Protein AF-A0A0D3CEK0-F1 (afdb_monomer_lite)

Foldseek 3Di:
DQWDKDAQDDLAGADPDRIDIGGDPNHDDDDDPDDDPPPVVVADADDPVCVVVPPDDNRYDHDHDFDFDDDWDWDWDQFPNRTFIKIWTFGCQPDTDIDIDQALPDDDDDPDPDPVNVVSVVPDDPVVPPDDPDDDPDDHDHDPDDDCPDPRPPLEDDPVRVVVDPDDDDGDYDDDDPDDDDPDDD

Sequence (186 aa):
MNFKLSPNLGNYRGTPHPFKIFFTWSTHVKKNCEKIPNDSLRFNCISFDDLLSQKHDEKVFVDVIGEIVGPCDLKEITVRNAPCKILNLQLKDCGKLTIQSGKASTKLFINSDIAEINEFKEKMSKDVMSTTSSGSLLTLSNCTQVSSDHIPFDNRKTISQLLASYEETRCCRYATICALKIEAPW

Secondary structure (DSSP, 8-state):
--SEEEE--SSSBSSS-SEEEE--TT-------S--TTGGGS--BPPHHHHHHT-S-TTB--B---EE-S--EEEEEEETTEEEEEEEEEEESSSEEEEEE--TT----SS-S-HHHHHHHHHS-GGGTTS--------PPP-----S-SS-TT-B--HHHHHT--S----B-----------S--

Organism: NCBI:txid109376

Radius of gyration: 21.26 Å; chains: 1; bounding box: 47×40×73 Å

pLDDT: mean 71.5, std 16.57, range [29.36, 93.69]

Structure (mmCIF, N/CA/C/O backbone):
data_AF-A0A0D3CEK0-F1
#
_entry.id   AF-A0A0D3CEK0-F1
#
loop_
_atom_site.group_PDB
_atom_site.id
_atom_site.type_symbol
_atom_site.label_atom_id
_atom_site.label_alt_id
_atom_site.label_comp_id
_atom_site.label_asym_id
_atom_site.label_entity_id
_atom_site.label_seq_id
_atom_site.pdbx_PDB_ins_code
_atom_site.Cartn_x
_atom_site.Cartn_y
_atom_site.Cartn_z
_atom_site.occupancy
_atom_site.B_iso_or_equiv
_atom_site.auth_seq_id
_atom_site.auth_comp_id
_atom_site.auth_asym_id
_atom_site.auth_atom_id
_atom_site.pdbx_PDB_model_num
ATOM 1 N N . MET A 1 1 ? 16.761 -8.294 -26.348 1.00 61.41 1 MET A N 1
ATOM 2 C CA . MET A 1 1 ? 15.762 -8.445 -25.266 1.00 61.41 1 MET A CA 1
ATOM 3 C C . MET A 1 1 ? 15.591 -7.076 -24.622 1.00 61.41 1 MET A C 1
ATOM 5 O O . MET A 1 1 ? 16.581 -6.542 -24.149 1.00 61.41 1 MET A O 1
ATOM 9 N N . ASN A 1 2 ? 14.397 -6.477 -24.675 1.00 85.00 2 ASN A N 1
ATOM 10 C CA . ASN A 1 2 ? 14.201 -5.052 -24.348 1.00 85.00 2 ASN A CA 1
ATOM 11 C C . ASN A 1 2 ? 14.090 -4.751 -22.847 1.00 85.00 2 ASN A C 1
ATOM 13 O O . ASN A 1 2 ? 14.025 -3.593 -22.467 1.00 85.00 2 ASN A O 1
ATOM 17 N N . PHE A 1 3 ? 14.048 -5.760 -21.983 1.00 93.31 3 PHE A N 1
ATOM 18 C CA . PHE A 1 3 ? 14.090 -5.634 -20.527 1.00 93.31 3 PHE A CA 1
ATOM 19 C C . PHE A 1 3 ? 14.547 -6.969 -19.935 1.00 93.31 3 PHE A C 1
ATOM 21 O O . PHE A 1 3 ? 14.588 -7.981 -20.639 1.00 93.31 3 PHE A O 1
ATOM 28 N N . LYS A 1 4 ? 14.888 -6.987 -18.647 1.00 93.00 4 LYS A N 1
ATOM 29 C CA . LYS A 1 4 ? 15.209 -8.220 -17.918 1.00 93.00 4 LYS A CA 1
ATOM 30 C C . LYS A 1 4 ? 14.110 -8.541 -16.916 1.00 93.00 4 LYS A C 1
ATOM 32 O O . LYS A 1 4 ? 13.534 -7.636 -16.321 1.00 93.00 4 LYS A O 1
ATOM 37 N N . LEU A 1 5 ? 13.858 -9.829 -16.716 1.00 93.38 5 LEU A N 1
ATOM 38 C CA . LEU A 1 5 ? 13.053 -10.325 -15.608 1.00 93.38 5 LEU A CA 1
ATOM 39 C C . LEU A 1 5 ? 13.981 -10.840 -14.519 1.00 93.38 5 LEU A C 1
ATOM 41 O O . LEU A 1 5 ? 14.992 -11.480 -14.806 1.00 93.38 5 LEU A O 1
ATOM 45 N N . SER A 1 6 ? 13.624 -10.581 -13.270 1.00 91.56 6 SER A N 1
ATOM 46 C CA . SER A 1 6 ? 14.242 -11.242 -12.129 1.00 91.56 6 SER A CA 1
ATOM 47 C C . SER A 1 6 ? 13.175 -11.724 -11.162 1.00 91.56 6 SER A C 1
ATOM 49 O O . SER A 1 6 ? 12.082 -11.152 -11.131 1.00 91.56 6 SER A O 1
ATOM 51 N N . PRO A 1 7 ? 13.510 -12.676 -10.284 1.00 93.25 7 PRO A N 1
ATOM 52 C CA . PRO A 1 7 ? 12.701 -12.954 -9.111 1.00 93.25 7 PRO A CA 1
ATOM 53 C C . PRO A 1 7 ? 12.428 -11.672 -8.308 1.00 93.25 7 PRO A C 1
ATOM 55 O O . PRO A 1 7 ? 13.322 -10.837 -8.105 1.00 93.25 7 PRO A O 1
ATOM 58 N N . ASN A 1 8 ? 11.186 -11.499 -7.869 1.00 89.75 8 ASN A N 1
ATOM 59 C CA . ASN A 1 8 ? 10.755 -10.427 -6.979 1.00 89.75 8 ASN A CA 1
ATOM 60 C C . ASN A 1 8 ? 11.014 -10.844 -5.527 1.00 89.75 8 ASN A C 1
ATOM 62 O O . ASN A 1 8 ? 10.098 -11.118 -4.753 1.00 89.75 8 ASN A O 1
ATOM 66 N N . LEU A 1 9 ? 12.298 -10.956 -5.193 1.00 81.94 9 LEU A N 1
ATOM 67 C CA . LEU A 1 9 ? 12.780 -11.327 -3.869 1.00 81.94 9 LEU A CA 1
ATOM 68 C C . LEU A 1 9 ? 13.218 -10.047 -3.154 1.00 81.94 9 LEU A C 1
ATOM 70 O O . LEU A 1 9 ? 14.061 -9.301 -3.656 1.00 81.94 9 LEU A O 1
ATOM 74 N N . GLY A 1 10 ? 12.598 -9.758 -2.015 1.00 80.06 10 GLY A N 1
ATOM 75 C CA . GLY A 1 10 ? 12.873 -8.567 -1.221 1.00 80.06 10 GLY A CA 1
ATOM 76 C C . GLY A 1 10 ? 11.973 -8.492 0.007 1.00 80.06 10 GLY A C 1
ATOM 77 O O . GLY A 1 10 ? 10.888 -9.068 0.024 1.00 80.06 10 GLY A O 1
ATOM 78 N N . ASN A 1 11 ? 12.429 -7.769 1.032 1.00 77.38 11 ASN A N 1
ATOM 79 C CA . ASN A 1 11 ? 11.637 -7.523 2.244 1.00 77.38 11 ASN A CA 1
ATOM 80 C C . ASN A 1 11 ? 10.531 -6.482 2.039 1.00 77.38 11 ASN A C 1
ATOM 82 O O . ASN A 1 11 ? 9.648 -6.372 2.876 1.00 77.38 11 ASN A O 1
ATOM 86 N N . TYR A 1 12 ? 10.559 -5.765 0.913 1.00 77.81 12 TYR A N 1
ATOM 87 C CA . TYR A 1 12 ? 9.508 -4.845 0.501 1.00 77.81 12 TYR A CA 1
ATOM 88 C C . TYR A 1 12 ? 9.273 -4.995 -0.998 1.00 77.81 12 TYR A C 1
ATOM 90 O O . TYR A 1 12 ? 10.213 -4.893 -1.794 1.00 77.81 12 TYR A O 1
ATOM 98 N N . ARG A 1 13 ? 8.029 -5.263 -1.380 1.00 85.50 13 ARG A N 1
ATOM 99 C CA . ARG A 1 13 ? 7.620 -5.545 -2.755 1.00 85.50 13 ARG A CA 1
ATOM 100 C C . ARG A 1 13 ? 6.378 -4.735 -3.085 1.00 85.50 13 ARG A C 1
ATOM 102 O O . ARG A 1 13 ? 5.432 -4.705 -2.311 1.00 85.50 13 ARG A O 1
ATOM 109 N N . GLY A 1 14 ? 6.376 -4.099 -4.254 1.00 80.19 14 GLY A N 1
ATOM 110 C CA . GLY A 1 14 ? 5.221 -3.321 -4.710 1.00 80.19 14 GLY A CA 1
ATOM 111 C C . GLY A 1 14 ? 4.035 -4.179 -5.146 1.00 80.19 14 GLY A C 1
ATOM 112 O O . GLY A 1 14 ? 2.918 -3.691 -5.170 1.00 80.19 14 GLY A O 1
ATOM 113 N N . THR A 1 15 ? 4.268 -5.447 -5.497 1.00 83.50 15 THR A N 1
ATOM 114 C CA . THR A 1 15 ? 3.224 -6.387 -5.923 1.00 83.50 15 THR A CA 1
ATOM 115 C C . THR A 1 15 ? 3.562 -7.799 -5.429 1.00 83.50 15 THR A C 1
ATOM 117 O O . THR A 1 15 ? 4.745 -8.099 -5.209 1.00 83.50 15 THR A O 1
ATOM 120 N N . PRO A 1 16 ? 2.568 -8.697 -5.297 1.00 87.44 16 PRO A N 1
ATOM 121 C CA . PRO A 1 16 ? 2.806 -10.105 -4.975 1.00 87.44 16 PRO A CA 1
ATOM 122 C C . PRO A 1 16 ? 3.348 -10.908 -6.171 1.00 87.44 16 PRO A C 1
ATOM 124 O O . PRO A 1 16 ? 3.646 -12.092 -6.031 1.00 87.44 16 PRO A O 1
ATOM 127 N N . HIS A 1 17 ? 3.484 -10.289 -7.351 1.00 90.44 17 HIS A N 1
ATOM 128 C CA . HIS A 1 17 ? 3.932 -10.973 -8.559 1.00 90.44 17 HIS A CA 1
ATOM 129 C C . HIS A 1 17 ? 5.346 -11.557 -8.357 1.00 90.44 17 HIS A C 1
ATOM 131 O O . HIS A 1 17 ? 6.231 -10.847 -7.864 1.00 90.44 17 HIS A O 1
ATOM 137 N N . PRO A 1 18 ? 5.604 -12.821 -8.750 1.00 91.75 18 PRO A N 1
ATOM 138 C CA . PRO A 1 18 ? 6.861 -13.516 -8.449 1.00 91.75 18 PRO A CA 1
ATOM 139 C C . PRO A 1 18 ? 8.078 -12.943 -9.183 1.00 91.75 18 PRO A C 1
ATOM 141 O O . PRO A 1 18 ? 9.213 -13.229 -8.806 1.00 91.75 18 PRO A O 1
ATOM 144 N N . PHE A 1 19 ? 7.861 -12.113 -10.205 1.00 92.88 19 PHE A N 1
ATOM 145 C CA . PHE A 1 19 ? 8.916 -11.475 -10.992 1.00 92.88 19 PHE A CA 1
ATOM 146 C C . PHE A 1 19 ? 8.781 -9.956 -11.022 1.00 92.88 19 PHE A C 1
ATOM 148 O O . PHE A 1 19 ? 7.672 -9.425 -10.980 1.00 92.88 19 PHE A O 1
ATOM 155 N N . LYS A 1 20 ? 9.915 -9.270 -11.164 1.00 90.44 20 LYS A N 1
ATOM 156 C CA . LYS A 1 20 ? 10.006 -7.828 -11.414 1.00 90.44 20 LYS A CA 1
ATOM 157 C C . LYS A 1 20 ? 10.758 -7.555 -12.714 1.00 90.44 20 LYS A C 1
ATOM 159 O O . LYS A 1 20 ? 11.598 -8.351 -13.139 1.00 90.44 20 LYS A O 1
ATOM 164 N N . ILE A 1 21 ? 10.444 -6.419 -13.330 1.00 91.88 21 ILE A N 1
ATOM 165 C CA . ILE A 1 21 ? 11.069 -5.957 -14.569 1.00 91.88 21 ILE A CA 1
ATOM 166 C C . ILE A 1 21 ? 12.223 -5.015 -14.225 1.00 91.88 21 ILE A C 1
ATOM 168 O O . ILE A 1 21 ? 12.072 -4.100 -13.418 1.00 91.88 21 ILE A O 1
ATOM 172 N N . PHE A 1 22 ? 13.359 -5.216 -14.883 1.00 89.12 22 PHE A N 1
ATOM 173 C CA . PHE A 1 22 ? 14.491 -4.302 -14.869 1.00 89.12 22 PHE A CA 1
ATOM 174 C C . PHE A 1 22 ? 14.695 -3.688 -16.243 1.00 89.12 22 PHE A C 1
ATOM 176 O O . PHE A 1 22 ? 14.811 -4.395 -17.251 1.00 89.12 22 PHE A O 1
ATOM 183 N N . PHE A 1 23 ? 14.794 -2.363 -16.265 1.00 91.50 23 PHE A N 1
ATOM 184 C CA . PHE A 1 23 ? 15.195 -1.650 -17.463 1.00 91.50 23 PHE A CA 1
ATOM 185 C C . PHE A 1 23 ? 16.697 -1.818 -17.675 1.00 91.50 23 PHE A C 1
ATOM 187 O O . PHE A 1 23 ? 17.499 -1.840 -16.742 1.00 91.50 23 PHE A O 1
ATOM 194 N N . THR A 1 24 ? 17.060 -1.988 -18.933 1.00 90.50 24 THR A N 1
ATOM 195 C CA . THR A 1 24 ? 18.433 -2.060 -19.418 1.00 90.50 24 THR A CA 1
ATOM 196 C C . THR A 1 24 ? 18.707 -0.821 -20.256 1.00 90.50 24 THR A C 1
ATOM 198 O O . THR A 1 24 ? 17.781 -0.119 -20.652 1.00 90.50 24 THR A O 1
ATOM 201 N N . TRP A 1 25 ? 19.967 -0.596 -20.613 1.00 89.44 25 TRP A N 1
ATOM 202 C CA . TRP A 1 25 ? 20.337 0.457 -21.562 1.00 89.44 25 TRP A CA 1
ATOM 203 C C . TRP A 1 25 ? 19.627 0.325 -22.925 1.00 89.44 25 TRP A C 1
ATOM 205 O O . TRP A 1 25 ? 19.474 1.310 -23.631 1.00 89.44 25 TRP A O 1
ATOM 215 N N . SER A 1 26 ? 19.162 -0.880 -23.280 1.00 92.75 26 SER A N 1
ATOM 216 C CA . SER A 1 26 ? 18.406 -1.153 -24.511 1.00 92.75 26 SER A CA 1
ATOM 217 C C . SER A 1 26 ? 16.882 -1.056 -24.346 1.00 92.75 26 SER A C 1
ATOM 219 O O . SER A 1 26 ? 16.131 -1.341 -25.282 1.00 92.75 26 SER A O 1
ATOM 221 N N . THR A 1 27 ? 16.390 -0.697 -23.155 1.00 93.69 27 THR A N 1
ATOM 222 C CA . THR A 1 27 ? 14.953 -0.578 -22.903 1.00 93.69 27 THR A CA 1
ATOM 223 C C . THR A 1 27 ? 14.403 0.690 -23.529 1.00 93.69 27 THR A C 1
ATOM 225 O O . THR A 1 27 ? 14.809 1.795 -23.186 1.00 93.69 27 THR A O 1
ATOM 228 N N . HIS A 1 28 ? 13.420 0.518 -24.406 1.00 89.25 28 HIS A N 1
ATOM 229 C CA . HIS A 1 28 ? 12.704 1.617 -25.034 1.00 89.25 28 HIS A CA 1
ATOM 230 C C . HIS A 1 28 ? 11.331 1.753 -24.384 1.00 89.25 28 HIS A C 1
ATOM 232 O O . HIS A 1 28 ? 10.549 0.802 -24.366 1.00 89.25 28 HIS A O 1
ATOM 238 N N . VAL A 1 29 ? 11.037 2.938 -23.855 1.00 86.94 29 VAL A N 1
ATOM 239 C CA . VAL A 1 29 ? 9.738 3.272 -23.267 1.00 86.94 29 VAL A CA 1
ATOM 240 C C . VAL A 1 29 ? 9.096 4.333 -24.141 1.00 86.94 29 VAL A C 1
ATOM 242 O O . VAL A 1 29 ? 9.640 5.423 -24.305 1.00 86.94 29 VAL A O 1
ATOM 245 N N . LYS A 1 30 ? 7.934 4.021 -24.708 1.00 85.88 30 LYS A N 1
ATOM 246 C CA . LYS A 1 30 ? 7.124 4.981 -25.456 1.00 85.88 30 LYS A CA 1
ATOM 247 C C . LYS A 1 30 ? 5.894 5.312 -24.627 1.00 85.88 30 LYS A C 1
ATOM 249 O O . LYS A 1 30 ? 5.238 4.409 -24.113 1.00 85.88 30 LYS A O 1
ATOM 254 N N . LYS A 1 31 ? 5.565 6.598 -24.515 1.00 77.75 31 LYS A N 1
ATOM 255 C CA . LYS A 1 31 ? 4.278 7.018 -23.960 1.00 77.75 31 LYS A CA 1
ATOM 256 C C . LYS A 1 31 ? 3.182 6.495 -24.889 1.00 77.75 31 LYS A C 1
ATOM 258 O O . LYS A 1 31 ? 3.101 6.928 -26.036 1.00 77.75 31 LYS A O 1
ATOM 263 N N . ASN A 1 32 ? 2.392 5.538 -24.415 1.00 68.75 32 ASN A N 1
ATOM 264 C CA . ASN A 1 32 ? 1.194 5.108 -25.120 1.00 68.75 32 ASN A CA 1
ATOM 265 C C . ASN A 1 32 ? 0.036 6.029 -24.702 1.00 68.75 32 ASN A C 1
ATOM 267 O O . ASN A 1 32 ? -0.091 6.334 -23.518 1.00 68.75 32 ASN A O 1
ATOM 271 N N . CYS A 1 33 ? -0.744 6.531 -25.662 1.00 57.19 33 CYS A N 1
ATOM 272 C CA . CYS A 1 33 ? -1.803 7.530 -25.431 1.00 57.19 33 CYS A CA 1
ATOM 273 C C . CYS A 1 33 ? -3.211 6.919 -25.340 1.00 57.19 33 CYS A C 1
ATOM 275 O O . CYS A 1 33 ? -4.196 7.649 -25.309 1.00 57.19 33 CYS A O 1
ATOM 277 N N . GLU A 1 34 ? -3.317 5.594 -25.311 1.00 69.94 34 GLU A N 1
ATOM 278 C CA . GLU A 1 34 ? -4.596 4.896 -25.212 1.00 69.94 34 GLU A CA 1
ATOM 279 C C . GLU A 1 34 ? -4.857 4.423 -23.782 1.00 69.94 34 GLU A C 1
ATOM 281 O O . GLU A 1 34 ? -3.924 4.240 -22.994 1.00 69.94 34 GLU A O 1
ATOM 286 N N . LYS A 1 35 ? -6.147 4.261 -23.452 1.00 69.88 35 LYS A N 1
ATOM 287 C CA . LYS A 1 35 ? -6.628 3.787 -22.148 1.00 69.88 35 LYS A CA 1
ATOM 288 C C . LYS A 1 35 ? -5.808 2.580 -21.697 1.00 69.88 35 LYS A C 1
ATOM 290 O O . LYS A 1 35 ? -5.694 1.600 -22.430 1.00 69.88 35 LYS A O 1
ATOM 295 N N . ILE A 1 36 ? -5.256 2.653 -20.488 1.00 73.75 36 ILE A N 1
ATOM 296 C CA . ILE A 1 36 ? -4.539 1.528 -19.893 1.00 73.75 36 ILE A CA 1
ATOM 297 C C . ILE A 1 36 ? -5.567 0.408 -19.675 1.00 73.75 36 ILE A C 1
ATOM 299 O O . ILE A 1 36 ? -6.590 0.644 -19.025 1.00 73.75 36 ILE A O 1
ATOM 303 N N . PRO A 1 37 ? -5.354 -0.796 -20.232 1.00 72.25 37 PRO A N 1
ATOM 304 C CA . PRO A 1 37 ? -6.234 -1.921 -19.957 1.00 72.25 37 PRO A CA 1
ATOM 305 C C . PRO A 1 37 ? -6.293 -2.177 -18.451 1.00 72.25 37 PRO A C 1
ATOM 307 O O . PRO A 1 37 ? -5.258 -2.168 -17.788 1.00 72.25 37 PRO A O 1
ATOM 310 N N . ASN A 1 38 ? -7.493 -2.431 -17.928 1.00 70.62 38 ASN A N 1
ATOM 311 C CA . ASN A 1 38 ? -7.724 -2.683 -16.504 1.00 70.62 38 ASN A CA 1
ATOM 312 C C . ASN A 1 38 ? -7.288 -1.537 -15.573 1.00 70.62 38 ASN A C 1
ATOM 314 O O . ASN A 1 38 ? -6.891 -1.795 -14.441 1.00 70.62 38 ASN A O 1
ATOM 318 N N . ASP A 1 39 ? -7.383 -0.278 -16.012 1.00 72.19 39 ASP A N 1
ATOM 319 C CA . ASP A 1 39 ? -7.133 0.880 -15.137 1.00 72.19 39 ASP A CA 1
ATOM 320 C C . ASP A 1 39 ? -8.038 0.877 -13.888 1.00 72.19 39 ASP A C 1
ATOM 322 O O . ASP A 1 39 ? -7.622 1.314 -12.825 1.00 72.19 39 ASP A O 1
ATOM 326 N N . SER A 1 40 ? -9.230 0.274 -13.969 1.00 69.50 40 SER A N 1
ATOM 327 C CA . SER A 1 40 ? -10.117 0.043 -12.818 1.00 69.50 40 SER A CA 1
ATOM 328 C C . SER A 1 40 ? -9.595 -0.984 -11.800 1.00 69.50 40 SER A C 1
ATOM 330 O O . SER A 1 40 ? -10.162 -1.108 -10.725 1.00 69.50 40 SER A O 1
ATOM 332 N N . LEU A 1 41 ? -8.559 -1.763 -12.136 1.00 69.38 41 LEU A N 1
ATOM 333 C CA . LEU A 1 41 ? -7.865 -2.690 -11.225 1.00 69.38 41 LEU A CA 1
ATOM 334 C C . LEU A 1 41 ? -6.544 -2.097 -10.717 1.00 69.38 41 LEU A C 1
ATOM 336 O O . LEU A 1 41 ? -5.677 -2.819 -10.222 1.00 69.38 41 LEU A O 1
ATOM 340 N N . ARG A 1 42 ? -6.347 -0.789 -10.902 1.00 78.94 42 ARG A N 1
ATOM 341 C CA . ARG A 1 42 ? -5.115 -0.100 -10.524 1.00 78.94 42 ARG A CA 1
ATOM 342 C C . ARG A 1 42 ? -4.858 -0.155 -9.023 1.00 78.94 42 ARG A C 1
ATOM 344 O O . ARG A 1 42 ? -3.692 -0.215 -8.636 1.00 78.94 42 ARG A O 1
ATOM 351 N N . PHE A 1 43 ? -5.911 -0.098 -8.215 1.00 85.44 43 PHE A N 1
ATOM 352 C CA . PHE A 1 43 ? -5.823 -0.195 -6.765 1.00 85.44 43 PHE A CA 1
ATOM 353 C C . PHE A 1 43 ? -6.406 -1.520 -6.290 1.00 85.44 43 PHE A C 1
ATOM 355 O O . PHE A 1 43 ? -7.450 -1.963 -6.766 1.00 85.44 43 PHE A O 1
ATOM 362 N N . ASN A 1 44 ? -5.736 -2.134 -5.323 1.00 84.38 44 ASN A N 1
ATOM 363 C CA . ASN A 1 44 ? -6.213 -3.333 -4.648 1.00 84.38 44 ASN A CA 1
ATOM 364 C C . ASN A 1 44 ? -6.409 -3.021 -3.163 1.00 84.38 44 ASN A C 1
ATOM 366 O O . ASN A 1 44 ? -5.621 -3.450 -2.314 1.00 84.38 44 ASN A O 1
ATOM 370 N N . CYS A 1 45 ? -7.421 -2.197 -2.879 1.00 86.25 45 CYS A N 1
ATOM 371 C CA . CYS A 1 45 ? -7.721 -1.754 -1.524 1.00 86.25 45 CYS A CA 1
ATOM 372 C C . CYS A 1 45 ? -8.134 -2.940 -0.651 1.00 86.25 45 CYS A C 1
ATOM 374 O O . CYS A 1 45 ? -9.065 -3.669 -0.991 1.00 86.25 45 CYS A O 1
ATOM 376 N N . ILE A 1 46 ? -7.464 -3.107 0.487 1.00 85.75 46 ILE A N 1
ATOM 377 C CA . ILE A 1 46 ? -7.858 -4.081 1.509 1.00 85.75 46 ILE A CA 1
ATOM 378 C C . ILE A 1 46 ? -8.668 -3.396 2.610 1.00 85.75 46 ILE A C 1
ATOM 380 O O . ILE A 1 46 ? -8.463 -2.214 2.894 1.00 85.75 46 ILE A O 1
ATOM 384 N N . SER A 1 47 ? -9.564 -4.147 3.250 1.00 83.38 47 SER A N 1
ATOM 385 C CA . SER A 1 47 ? -10.325 -3.643 4.395 1.00 83.38 47 SER A CA 1
ATOM 386 C C . SER A 1 47 ? -9.423 -3.451 5.620 1.00 83.38 47 SER A C 1
ATOM 388 O O . SER A 1 47 ? -8.373 -4.092 5.758 1.00 83.38 47 SER A O 1
ATOM 390 N N . PHE A 1 48 ? -9.845 -2.606 6.564 1.00 82.38 48 PHE A N 1
ATOM 391 C CA . PHE A 1 48 ? -9.127 -2.487 7.836 1.00 82.38 48 PHE A CA 1
ATOM 392 C C . PHE A 1 48 ? -9.145 -3.778 8.655 1.00 82.38 48 PHE A C 1
ATOM 394 O O . PHE A 1 48 ? -8.156 -4.062 9.327 1.00 82.38 48 PHE A O 1
ATOM 401 N N . ASP A 1 49 ? -10.194 -4.592 8.557 1.00 81.00 49 ASP A N 1
ATOM 402 C CA . ASP A 1 49 ? -10.238 -5.894 9.225 1.00 81.00 49 ASP A CA 1
ATOM 403 C C . ASP A 1 49 ? -9.184 -6.850 8.645 1.00 81.00 49 ASP A C 1
ATOM 405 O O . ASP A 1 49 ? -8.464 -7.511 9.397 1.00 81.00 49 ASP A O 1
ATOM 409 N N . ASP A 1 50 ? -9.006 -6.870 7.321 1.00 81.69 50 ASP A N 1
ATOM 410 C CA . ASP A 1 50 ? -7.972 -7.680 6.664 1.00 81.69 50 ASP A CA 1
ATOM 411 C C . ASP A 1 50 ? -6.559 -7.199 7.011 1.00 81.69 50 ASP A C 1
ATOM 413 O O . ASP A 1 50 ? -5.665 -8.015 7.273 1.00 81.69 50 ASP A O 1
ATOM 417 N N . LEU A 1 51 ? -6.363 -5.879 7.074 1.00 79.38 51 LEU A N 1
ATOM 418 C CA . LEU A 1 51 ? -5.109 -5.267 7.505 1.00 79.38 51 LEU A CA 1
ATOM 419 C C . LEU A 1 51 ? -4.787 -5.631 8.966 1.00 79.38 51 LEU A C 1
ATOM 421 O O . LEU A 1 51 ? -3.663 -6.026 9.273 1.00 79.38 51 LEU A O 1
ATOM 425 N N . LEU A 1 52 ? -5.772 -5.561 9.865 1.00 76.31 52 LEU A N 1
ATOM 426 C CA . LEU A 1 52 ? -5.608 -5.902 11.282 1.00 76.31 52 LEU A CA 1
ATOM 427 C C . LEU A 1 52 ? -5.419 -7.406 11.510 1.00 76.31 52 LEU A C 1
ATOM 429 O O . LEU A 1 52 ? -4.670 -7.799 12.406 1.00 76.31 52 LEU A O 1
ATOM 433 N N . SER A 1 53 ? -6.051 -8.246 10.686 1.00 77.00 53 SER A N 1
ATOM 434 C CA . SER A 1 53 ? -5.961 -9.707 10.787 1.00 77.00 53 SER A CA 1
ATOM 435 C C . SER A 1 53 ? -4.597 -10.282 10.390 1.00 77.00 53 SER A C 1
ATOM 437 O O . SER A 1 53 ? -4.333 -11.444 10.697 1.00 77.00 53 SER A O 1
ATOM 439 N N . GLN A 1 54 ? -3.747 -9.505 9.703 1.00 70.00 54 GLN A N 1
ATOM 440 C CA . GLN A 1 54 ? -2.425 -9.929 9.202 1.00 70.00 54 GLN A CA 1
ATOM 441 C C . GLN A 1 54 ? -2.460 -11.192 8.328 1.00 70.00 54 GLN A C 1
ATOM 443 O O . GLN A 1 54 ? -1.479 -11.921 8.212 1.00 70.00 54 GLN A O 1
ATOM 448 N N . LYS A 1 55 ? -3.587 -11.455 7.662 1.00 76.69 55 LYS A N 1
ATOM 449 C CA . LYS A 1 55 ? -3.683 -12.536 6.667 1.00 76.69 55 LYS A CA 1
ATOM 450 C C . LYS A 1 55 ? -2.969 -12.206 5.351 1.00 76.69 55 LYS A C 1
ATOM 452 O O . LYS A 1 55 ? -2.880 -13.061 4.475 1.00 76.69 55 LYS A O 1
ATOM 457 N N . HIS A 1 56 ? -2.491 -10.973 5.200 1.00 79.06 56 HIS A N 1
ATOM 458 C CA . HIS A 1 56 ? -1.752 -10.505 4.037 1.00 79.06 56 HIS A CA 1
ATOM 459 C C . HIS A 1 56 ? -0.238 -10.658 4.241 1.00 79.06 56 HIS A C 1
ATOM 461 O O . HIS A 1 56 ? 0.265 -10.743 5.358 1.00 79.06 56 HIS A O 1
ATOM 467 N N . ASP A 1 57 ? 0.504 -10.681 3.138 1.00 82.56 57 ASP A N 1
ATOM 468 C CA . ASP A 1 57 ? 1.962 -10.713 3.167 1.00 82.56 57 ASP A CA 1
ATOM 469 C C . ASP A 1 57 ? 2.508 -9.338 3.582 1.00 82.56 57 ASP A C 1
ATOM 471 O O . ASP A 1 57 ? 2.479 -8.394 2.794 1.00 82.56 57 ASP A O 1
ATOM 475 N N . GLU A 1 58 ? 3.025 -9.224 4.809 1.00 79.50 58 GLU A N 1
ATOM 476 C CA . GLU A 1 58 ? 3.544 -7.965 5.377 1.00 79.50 58 GLU A CA 1
ATOM 477 C C . GLU A 1 58 ? 4.717 -7.363 4.573 1.00 79.50 58 GLU A C 1
ATOM 479 O O . GLU A 1 58 ? 5.069 -6.192 4.740 1.00 79.50 58 GLU A O 1
ATOM 484 N N . LYS A 1 59 ? 5.335 -8.140 3.670 1.00 81.38 59 LYS A N 1
ATOM 485 C CA . LYS A 1 59 ? 6.403 -7.669 2.774 1.00 81.38 59 LYS A CA 1
ATOM 486 C C . LYS A 1 59 ? 5.863 -7.056 1.484 1.00 81.38 59 LYS A C 1
ATOM 488 O O . LYS A 1 59 ? 6.661 -6.567 0.680 1.00 81.38 59 LYS A O 1
ATOM 493 N N . VAL A 1 60 ? 4.557 -7.112 1.235 1.00 85.00 60 VAL A N 1
ATOM 494 C CA . VAL A 1 60 ? 3.906 -6.561 0.041 1.00 85.00 60 VAL A CA 1
ATOM 495 C C . VAL A 1 60 ? 3.176 -5.275 0.413 1.00 85.00 60 VAL A C 1
ATOM 497 O O . VAL A 1 60 ? 2.537 -5.186 1.456 1.00 85.00 60 VAL A O 1
ATOM 500 N N . PHE A 1 61 ? 3.299 -4.248 -0.425 1.00 85.38 61 PHE A N 1
ATOM 501 C CA . PHE A 1 61 ? 2.544 -3.013 -0.237 1.00 85.38 61 PHE A CA 1
ATOM 502 C C . PHE A 1 61 ? 1.048 -3.255 -0.428 1.00 85.38 61 PHE A C 1
ATOM 504 O O . PHE A 1 61 ? 0.636 -4.069 -1.251 1.00 85.38 61 PHE A O 1
ATOM 511 N N . VAL A 1 62 ? 0.255 -2.523 0.344 1.00 85.62 62 VAL A N 1
ATOM 512 C CA . VAL A 1 62 ? -1.202 -2.604 0.350 1.00 85.62 62 VAL A CA 1
ATOM 513 C C . VAL A 1 62 ? -1.776 -1.236 0.021 1.00 85.62 62 VAL A C 1
ATOM 515 O O . VAL A 1 62 ? -1.203 -0.214 0.412 1.00 85.62 62 VAL A O 1
ATOM 518 N N . ASP A 1 63 ? -2.909 -1.227 -0.671 1.00 87.69 63 ASP A N 1
ATOM 519 C CA . ASP A 1 63 ? -3.707 -0.023 -0.850 1.00 87.69 63 ASP A CA 1
ATOM 520 C C . ASP A 1 63 ? -4.785 0.021 0.235 1.00 87.69 63 ASP A C 1
ATOM 522 O O . ASP A 1 63 ? -5.323 -1.009 0.649 1.00 87.69 63 ASP A O 1
ATOM 526 N N . VAL A 1 64 ? -5.093 1.222 0.712 1.00 86.56 64 VAL A N 1
ATOM 527 C CA . VAL A 1 64 ? -6.116 1.467 1.732 1.00 86.56 64 VAL A CA 1
ATOM 528 C C . VAL A 1 64 ? -6.893 2.720 1.360 1.00 86.56 64 VAL A C 1
ATOM 530 O O . VAL A 1 64 ? -6.320 3.687 0.851 1.00 86.56 64 VAL A O 1
ATOM 533 N N . ILE A 1 65 ? -8.193 2.710 1.634 1.00 87.62 65 ILE A N 1
ATOM 534 C CA . ILE A 1 65 ? -9.093 3.837 1.405 1.00 87.62 65 ILE A CA 1
ATOM 535 C C . ILE A 1 65 ? -9.919 4.083 2.667 1.00 87.62 65 ILE A C 1
ATOM 537 O O . ILE A 1 65 ? -10.277 3.146 3.372 1.00 87.62 65 ILE A O 1
ATOM 541 N N . GLY A 1 66 ? -10.152 5.350 3.004 1.00 85.88 66 GLY A N 1
ATOM 542 C CA . GLY A 1 66 ? -10.861 5.716 4.22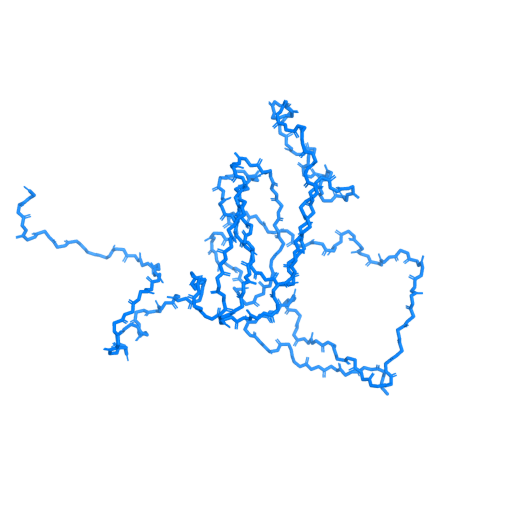4 1.00 85.88 66 GLY A CA 1
ATOM 543 C C . GLY A 1 66 ? -11.109 7.217 4.347 1.00 85.88 66 GLY A C 1
ATOM 544 O O . GLY A 1 66 ? -10.402 8.035 3.758 1.00 85.88 66 GLY A O 1
ATOM 545 N N . GLU A 1 67 ? -12.106 7.571 5.150 1.00 82.88 67 GLU A N 1
ATOM 546 C CA . GLU A 1 67 ? -12.396 8.922 5.625 1.00 82.88 67 GLU A CA 1
ATOM 547 C C . GLU A 1 67 ? -11.310 9.399 6.583 1.00 82.88 67 GLU A C 1
ATOM 549 O O . GLU A 1 67 ? -10.954 8.667 7.503 1.00 82.88 67 GLU A O 1
ATOM 554 N N . ILE A 1 68 ? -10.839 10.636 6.453 1.00 82.38 68 ILE A N 1
ATOM 555 C CA . ILE A 1 68 ? -9.966 11.233 7.469 1.00 82.38 68 ILE A CA 1
ATOM 556 C C . ILE A 1 68 ? -10.847 11.753 8.612 1.00 82.38 68 ILE A C 1
ATOM 558 O O . ILE A 1 68 ? -11.609 12.692 8.415 1.00 82.38 68 ILE A O 1
ATOM 562 N N . VAL A 1 69 ? -10.732 11.167 9.807 1.00 76.69 69 VAL A N 1
ATOM 563 C CA . VAL A 1 69 ? -11.640 11.441 10.948 1.00 76.69 69 VAL A CA 1
ATOM 564 C C . VAL A 1 69 ? -10.972 12.090 12.157 1.00 76.69 69 VAL A C 1
ATOM 566 O O . VAL A 1 69 ? -11.622 12.343 13.171 1.00 76.69 69 VAL A O 1
ATOM 569 N N . GLY A 1 70 ? -9.667 12.326 12.089 1.00 69.94 70 GLY A N 1
ATOM 570 C CA . GLY A 1 70 ? -8.889 12.840 13.207 1.00 69.94 70 GLY A CA 1
ATOM 571 C C . GLY A 1 70 ? -7.898 13.917 12.789 1.00 69.94 70 GLY A C 1
ATOM 572 O O . GLY A 1 70 ? -7.715 14.172 11.595 1.00 69.94 70 GLY A O 1
ATOM 573 N N . PRO A 1 71 ? -7.247 14.555 13.774 1.00 65.25 71 PRO A N 1
ATOM 574 C CA . PRO A 1 71 ? -6.214 15.538 13.504 1.00 65.25 71 PRO A CA 1
ATOM 575 C C . PRO A 1 71 ? -5.088 14.906 12.684 1.00 65.25 71 PRO A C 1
ATOM 577 O O . PRO A 1 71 ? -4.644 13.790 12.954 1.00 65.25 71 PRO A O 1
ATOM 580 N N . CYS A 1 72 ? -4.649 15.648 11.675 1.00 68.62 72 CYS A N 1
ATOM 581 C CA . CYS A 1 72 ? -3.529 15.305 10.820 1.00 68.62 72 CYS A CA 1
ATOM 582 C C . CYS A 1 72 ? -2.302 16.064 11.330 1.00 68.62 72 CYS A C 1
ATOM 584 O O . CYS A 1 72 ? -2.272 17.295 11.263 1.00 68.62 72 CYS A O 1
ATOM 586 N N . ASP A 1 73 ? -1.317 15.353 11.877 1.00 70.31 73 ASP A N 1
ATOM 587 C CA . ASP A 1 73 ? -0.076 15.951 12.364 1.00 70.31 73 ASP A CA 1
ATOM 588 C C . ASP A 1 73 ? 1.122 15.559 11.494 1.00 70.31 73 ASP A C 1
ATOM 590 O O . ASP A 1 73 ? 1.356 14.388 11.177 1.00 70.31 73 ASP A O 1
ATOM 594 N N . LEU A 1 74 ? 1.894 16.581 11.122 1.00 72.81 74 LEU A N 1
ATOM 595 C CA . LEU A 1 74 ? 3.178 16.446 10.455 1.00 72.81 74 LEU A CA 1
ATOM 596 C C . LEU A 1 74 ? 4.275 16.467 11.519 1.00 72.81 74 LEU A C 1
ATOM 598 O O . LEU A 1 74 ? 4.441 17.460 12.227 1.00 72.81 74 LEU A O 1
ATOM 602 N N . LYS A 1 75 ? 5.037 15.384 11.618 1.00 73.62 75 LYS A N 1
ATOM 603 C CA . LYS A 1 75 ? 6.188 15.278 12.517 1.00 73.62 75 LYS A CA 1
ATOM 604 C C . LYS A 1 75 ? 7.470 15.289 11.711 1.00 73.62 75 LYS A C 1
ATOM 606 O O . LYS A 1 75 ? 7.600 14.538 10.751 1.00 73.62 75 LYS A O 1
ATOM 611 N N . GLU A 1 76 ? 8.427 16.109 12.116 1.00 77.00 76 GLU A N 1
ATOM 612 C CA . GLU A 1 76 ? 9.791 16.017 11.609 1.00 77.00 76 GLU A CA 1
ATOM 613 C C . GLU A 1 76 ? 10.574 15.043 12.488 1.00 77.00 76 GLU A C 1
ATOM 615 O O . GLU A 1 76 ? 10.550 15.130 13.715 1.00 77.00 76 GLU A O 1
ATOM 620 N N . ILE A 1 77 ? 11.212 14.069 11.855 1.00 72.19 77 ILE A N 1
ATOM 621 C CA . ILE A 1 77 ? 12.045 13.066 12.504 1.00 72.19 77 ILE A CA 1
ATOM 622 C C . ILE A 1 77 ? 13.396 13.020 11.805 1.00 72.19 77 ILE A C 1
ATOM 624 O O . ILE A 1 77 ? 13.485 13.241 10.604 1.00 72.19 77 ILE A O 1
ATOM 628 N N . THR A 1 78 ? 14.451 12.679 12.528 1.00 73.88 78 THR A N 1
ATOM 629 C CA . THR A 1 78 ? 15.771 12.494 11.922 1.00 73.88 78 THR A CA 1
ATOM 630 C C . THR A 1 78 ? 16.013 11.009 11.722 1.00 73.88 78 THR A C 1
ATOM 632 O O . THR A 1 78 ? 16.069 10.260 12.685 1.00 73.88 78 THR A O 1
ATOM 635 N N . VAL A 1 79 ? 16.172 10.562 10.482 1.00 68.44 79 VAL A N 1
ATOM 636 C CA . VAL A 1 79 ? 16.442 9.167 10.120 1.00 68.44 79 VAL A CA 1
ATOM 637 C C . VAL A 1 79 ? 17.858 9.097 9.551 1.00 68.44 79 VAL A C 1
ATOM 639 O O . VAL A 1 79 ? 18.121 9.689 8.512 1.00 68.44 79 VAL A O 1
ATOM 642 N N . ARG A 1 80 ? 18.794 8.399 10.218 1.00 65.19 80 ARG A N 1
ATOM 643 C CA . ARG A 1 80 ? 20.227 8.343 9.816 1.00 65.19 80 ARG A CA 1
ATOM 644 C C . ARG A 1 80 ? 20.834 9.726 9.561 1.00 65.19 80 ARG A C 1
ATOM 646 O O . ARG A 1 80 ? 21.452 9.961 8.528 1.00 65.19 80 ARG A O 1
ATOM 653 N N . ASN A 1 81 ? 20.641 10.649 10.500 1.00 72.31 81 ASN A N 1
ATOM 654 C CA . ASN A 1 81 ? 21.114 12.036 10.398 1.00 72.31 81 ASN A CA 1
ATOM 655 C C . ASN A 1 81 ? 20.510 12.840 9.230 1.00 72.31 81 ASN A C 1
ATOM 657 O O . ASN A 1 81 ? 20.962 13.952 8.967 1.00 72.31 81 ASN A O 1
ATOM 661 N N . ALA A 1 82 ? 19.481 12.320 8.554 1.00 73.81 82 ALA A N 1
ATOM 662 C CA . ALA A 1 82 ? 18.722 13.043 7.546 1.00 73.81 82 ALA A CA 1
ATOM 663 C C . ALA A 1 82 ? 17.344 13.433 8.107 1.00 73.81 82 ALA A C 1
ATOM 665 O O . ALA A 1 82 ? 16.626 12.561 8.603 1.00 73.81 82 ALA A O 1
ATOM 666 N N . PRO A 1 83 ? 16.941 14.711 8.040 1.00 71.94 83 PRO A N 1
ATOM 667 C CA . PRO A 1 83 ? 15.594 15.111 8.416 1.00 71.94 83 PRO A CA 1
ATOM 668 C C . PRO A 1 83 ? 14.579 14.522 7.425 1.00 71.94 83 PRO A C 1
ATOM 670 O O . PRO A 1 83 ? 14.706 14.663 6.209 1.00 71.94 83 PRO A O 1
ATOM 673 N N . CYS A 1 84 ? 13.559 13.862 7.953 1.00 70.00 84 CYS A N 1
ATOM 674 C CA . CYS A 1 84 ? 12.418 13.317 7.235 1.00 70.00 84 CYS A CA 1
ATOM 675 C C . CYS A 1 84 ? 11.128 13.833 7.881 1.00 70.00 84 CYS A C 1
ATOM 677 O O . CYS A 1 84 ? 11.073 14.113 9.075 1.00 70.00 84 CYS A O 1
ATOM 679 N N . LYS A 1 85 ? 10.050 13.912 7.103 1.00 70.81 85 LYS A N 1
ATOM 680 C CA . LYS A 1 85 ? 8.727 14.303 7.599 1.00 70.81 85 LYS A CA 1
ATOM 681 C C . LYS A 1 85 ? 7.779 13.110 7.531 1.00 70.81 85 LYS A C 1
ATOM 683 O O . LYS A 1 85 ? 7.706 12.448 6.499 1.00 70.81 85 LYS A O 1
ATOM 688 N N . ILE A 1 86 ? 7.062 12.845 8.617 1.00 72.31 86 ILE A N 1
ATOM 689 C CA . ILE A 1 86 ? 6.020 11.821 8.719 1.00 72.31 86 ILE A CA 1
ATOM 690 C C . ILE A 1 86 ? 4.669 12.512 8.831 1.00 72.31 86 ILE A C 1
ATOM 692 O O . ILE A 1 86 ? 4.495 13.403 9.660 1.00 72.31 86 ILE A O 1
ATOM 696 N N . LEU A 1 87 ? 3.715 12.056 8.022 1.00 73.94 87 LEU A N 1
ATOM 697 C CA . LEU A 1 87 ? 2.316 12.447 8.120 1.00 73.94 87 LEU A CA 1
ATOM 698 C C . LEU A 1 87 ? 1.523 11.342 8.821 1.00 73.94 87 LEU A C 1
ATOM 700 O O . LEU A 1 87 ? 1.514 10.196 8.363 1.00 73.94 87 LEU A O 1
ATOM 704 N N . ASN A 1 88 ? 0.853 11.693 9.914 1.00 69.69 88 ASN A N 1
ATOM 705 C CA . ASN A 1 88 ? -0.040 10.791 10.633 1.00 69.69 88 ASN A CA 1
ATOM 706 C C . ASN A 1 88 ? -1.484 11.054 10.217 1.00 69.69 88 ASN A C 1
ATOM 708 O O . ASN A 1 88 ? -1.942 12.196 10.250 1.00 69.69 88 ASN A O 1
ATOM 712 N N . LEU A 1 89 ? -2.202 9.994 9.850 1.00 74.12 89 LEU A N 1
ATOM 713 C CA . LEU A 1 89 ? -3.600 10.070 9.446 1.00 74.12 89 LEU A CA 1
ATOM 714 C C . LEU A 1 89 ? -4.437 9.099 10.276 1.00 74.12 89 LEU A C 1
ATOM 716 O O . LEU A 1 89 ? -4.045 7.957 10.513 1.00 74.12 89 LEU A O 1
ATOM 720 N N . GLN A 1 90 ? -5.613 9.549 10.702 1.00 73.44 90 GLN A N 1
ATOM 721 C CA . GLN A 1 90 ? -6.631 8.682 11.290 1.00 73.44 90 GLN A CA 1
ATOM 722 C C . GLN A 1 90 ? -7.705 8.445 10.242 1.00 73.44 90 GLN A C 1
ATOM 724 O O . GLN A 1 90 ? -8.389 9.390 9.848 1.00 73.44 90 GLN A O 1
ATOM 729 N N . LEU A 1 91 ? -7.807 7.202 9.778 1.00 76.88 91 LEU A N 1
ATOM 730 C CA . LEU A 1 91 ? -8.713 6.787 8.721 1.00 76.88 91 LEU A CA 1
ATOM 731 C C . LEU A 1 91 ? -9.887 5.960 9.267 1.00 76.88 91 LEU A C 1
ATOM 733 O O . LEU A 1 91 ? -9.758 5.232 10.256 1.00 76.88 91 LEU A O 1
ATOM 737 N N . LYS A 1 92 ? -11.038 6.069 8.602 1.00 77.19 92 LYS A N 1
ATOM 738 C CA . LYS A 1 92 ? -12.257 5.308 8.893 1.00 77.19 92 LYS A CA 1
ATOM 739 C C . LYS A 1 92 ? -12.888 4.768 7.608 1.00 77.19 92 LYS A C 1
ATOM 741 O O . LYS A 1 92 ? -13.088 5.510 6.661 1.00 77.19 92 LYS A O 1
ATOM 746 N N . ASP A 1 93 ? -13.210 3.481 7.600 1.00 68.50 93 ASP A N 1
ATOM 747 C CA . ASP A 1 93 ? -13.804 2.759 6.459 1.00 68.50 93 ASP A CA 1
ATOM 748 C C . ASP A 1 93 ? -15.101 2.085 6.939 1.00 68.50 93 ASP A C 1
ATOM 750 O O . ASP A 1 93 ? -16.179 2.392 6.454 1.00 68.50 93 ASP A O 1
ATOM 754 N N . CYS A 1 94 ? -15.028 1.354 8.060 1.00 52.31 94 CYS A N 1
ATOM 755 C CA . CYS A 1 94 ? -16.154 1.002 8.951 1.00 52.31 94 CYS A CA 1
ATOM 756 C C . CYS A 1 94 ? -15.740 0.911 10.444 1.00 52.31 94 CYS A C 1
ATOM 758 O O . CYS A 1 94 ? -16.575 0.699 11.320 1.00 52.31 94 CYS A O 1
ATOM 760 N N . GLY A 1 95 ? -14.455 1.135 10.753 1.00 48.09 95 GLY A N 1
ATOM 761 C CA . GLY A 1 95 ? -13.858 1.177 12.094 1.00 48.09 95 GLY A CA 1
ATOM 762 C C . GLY A 1 95 ? -12.780 2.266 12.175 1.00 48.09 95 GLY A C 1
ATOM 763 O O . GLY A 1 95 ? -12.425 2.847 11.153 1.00 48.09 95 GLY A O 1
ATOM 764 N N . LYS A 1 96 ? -12.284 2.589 13.377 1.00 51.44 96 LYS A N 1
ATOM 765 C CA . LYS A 1 96 ? -11.242 3.616 13.575 1.00 51.44 96 LYS A CA 1
ATOM 766 C C . LYS A 1 96 ? -9.850 2.988 13.458 1.00 51.44 96 LYS A C 1
ATOM 768 O O . LYS A 1 96 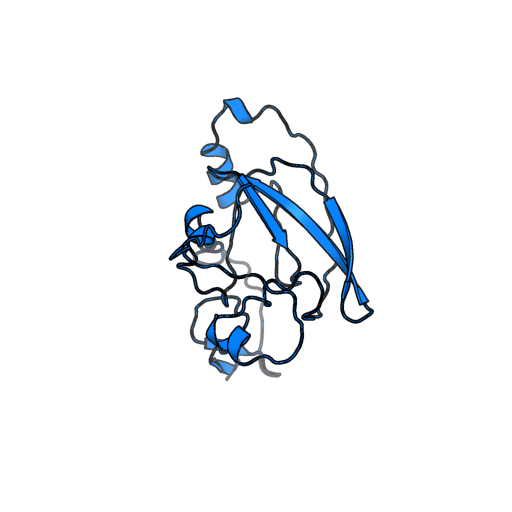? -9.520 2.136 14.280 1.00 51.44 96 LYS A O 1
ATOM 773 N N . LEU A 1 97 ? -9.025 3.438 12.510 1.00 59.66 97 LEU A N 1
ATOM 774 C CA . LEU A 1 97 ? -7.625 3.017 12.395 1.00 59.66 97 LEU A CA 1
ATOM 775 C C . LEU A 1 97 ? -6.694 4.215 12.173 1.00 59.66 97 LEU A C 1
ATOM 777 O O . LEU A 1 97 ? -6.937 5.062 11.322 1.00 59.66 97 LEU A O 1
ATOM 781 N N . THR A 1 98 ? -5.581 4.264 12.901 1.00 56.44 98 THR A N 1
ATOM 782 C CA . THR A 1 98 ? -4.506 5.231 12.637 1.00 56.44 98 THR A CA 1
ATOM 783 C C . THR A 1 98 ? -3.482 4.601 11.701 1.00 56.44 98 THR A C 1
ATOM 785 O O . THR A 1 98 ? -2.896 3.573 12.036 1.00 56.44 98 THR A O 1
ATOM 788 N N . ILE A 1 99 ? -3.243 5.224 10.547 1.00 62.59 99 ILE A N 1
ATOM 789 C CA . ILE A 1 99 ? -2.237 4.798 9.571 1.00 62.59 99 ILE A CA 1
ATOM 790 C C . ILE A 1 99 ? -1.158 5.876 9.481 1.00 62.59 99 ILE A C 1
ATOM 792 O O . ILE A 1 99 ? -1.432 7.073 9.390 1.00 62.59 99 ILE A O 1
ATOM 796 N N . GLN A 1 100 ? 0.096 5.438 9.498 1.00 58.91 100 GLN A N 1
ATOM 797 C CA . GLN A 1 100 ? 1.256 6.297 9.293 1.00 58.91 100 GLN A CA 1
ATOM 798 C C . GLN A 1 100 ? 1.966 5.842 8.025 1.00 58.91 100 GLN A C 1
ATOM 800 O O . GLN A 1 100 ? 2.206 4.649 7.837 1.00 58.91 100 GLN A O 1
ATOM 805 N N . SER A 1 101 ? 2.321 6.786 7.156 1.00 57.19 101 SER A N 1
ATOM 806 C CA . SER A 1 101 ? 3.114 6.497 5.962 1.00 57.19 101 SER A CA 1
ATOM 807 C C . SER A 1 101 ? 4.473 7.178 6.064 1.00 57.19 101 SER A C 1
ATOM 809 O O . SER A 1 101 ? 4.555 8.394 6.216 1.00 57.19 101 SER A O 1
ATOM 811 N N . GLY A 1 102 ? 5.542 6.384 5.963 1.00 51.56 102 GLY A N 1
ATOM 812 C CA . GLY A 1 102 ? 6.930 6.858 5.999 1.00 51.56 102 GLY A CA 1
ATOM 813 C C . GLY A 1 102 ? 7.778 6.428 4.798 1.00 51.56 102 GLY A C 1
ATOM 814 O O . GLY A 1 102 ? 8.994 6.598 4.827 1.00 51.56 102 GLY A O 1
ATOM 815 N N . LYS A 1 103 ? 7.185 5.830 3.753 1.00 59.38 103 LYS A N 1
ATOM 816 C CA . LYS A 1 103 ? 7.935 5.272 2.612 1.00 59.38 103 LYS A CA 1
ATOM 817 C C . LYS A 1 103 ? 7.784 6.129 1.358 1.00 59.38 103 LYS A C 1
ATOM 819 O O . LYS A 1 103 ? 6.675 6.464 0.962 1.00 59.38 103 LYS A O 1
ATOM 824 N N . ALA A 1 104 ? 8.900 6.389 0.671 1.00 57.25 104 ALA A N 1
ATOM 825 C CA . ALA A 1 104 ? 8.949 7.158 -0.582 1.00 57.25 104 ALA A CA 1
ATOM 826 C C . ALA A 1 104 ? 8.118 6.564 -1.740 1.00 57.25 104 ALA A C 1
ATOM 828 O O . ALA A 1 104 ? 7.894 7.229 -2.745 1.00 57.25 104 ALA A O 1
ATOM 829 N N . SER A 1 105 ? 7.697 5.302 -1.626 1.00 59.41 105 SER A N 1
ATOM 830 C CA . SER A 1 105 ? 6.869 4.621 -2.624 1.00 59.41 105 SER A CA 1
ATOM 831 C C . SER A 1 105 ? 5.366 4.828 -2.413 1.00 59.41 105 SER A C 1
ATOM 833 O O . SER A 1 105 ? 4.593 4.494 -3.308 1.00 59.41 105 SER A O 1
ATOM 835 N N . THR A 1 106 ? 4.945 5.361 -1.262 1.00 73.12 106 THR A N 1
ATOM 836 C CA . THR A 1 106 ? 3.528 5.587 -0.968 1.00 73.12 106 THR A CA 1
ATOM 837 C C . THR A 1 106 ? 3.010 6.793 -1.743 1.00 73.12 106 THR A C 1
ATOM 839 O O . THR A 1 106 ? 3.645 7.847 -1.771 1.00 73.12 106 THR A O 1
ATOM 842 N N . LYS A 1 107 ? 1.824 6.662 -2.337 1.00 80.94 107 LYS A N 1
ATOM 843 C CA . LYS A 1 107 ? 1.085 7.775 -2.939 1.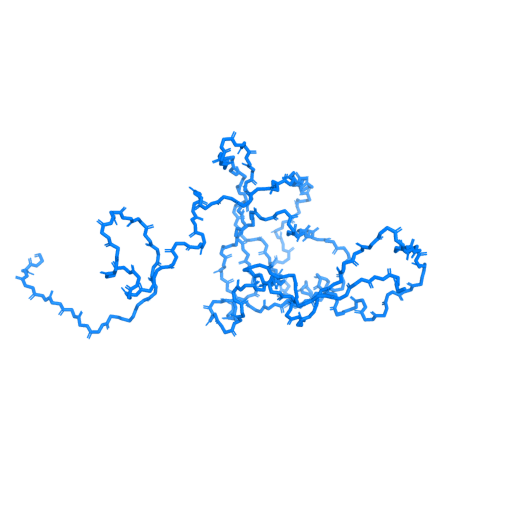00 80.94 107 LYS A CA 1
ATOM 844 C C . LYS A 1 107 ? -0.175 8.036 -2.123 1.00 80.94 107 LYS A C 1
ATOM 846 O O . LYS A 1 107 ? -0.860 7.091 -1.753 1.00 80.94 107 LYS A O 1
ATOM 851 N N . LEU A 1 108 ? -0.469 9.307 -1.862 1.00 81.81 108 LEU A N 1
ATOM 852 C CA . LEU A 1 108 ? -1.669 9.745 -1.154 1.00 81.81 108 LEU A CA 1
ATOM 853 C C . LEU A 1 108 ? -2.562 10.525 -2.121 1.00 81.81 108 LEU A C 1
ATOM 855 O O . LEU A 1 108 ? -2.106 11.480 -2.748 1.00 81.81 108 LEU A O 1
ATOM 859 N N . PHE A 1 109 ? -3.825 10.119 -2.222 1.00 83.81 109 PHE A N 1
ATOM 860 C CA . PHE A 1 109 ? -4.852 10.796 -3.009 1.00 83.81 109 PHE A CA 1
ATOM 861 C C . PHE A 1 109 ? -5.904 11.339 -2.043 1.00 83.81 109 PHE A C 1
ATOM 863 O O . PHE A 1 109 ? -6.488 10.576 -1.280 1.00 83.81 109 PHE A O 1
ATOM 870 N N . ILE A 1 110 ? -6.133 12.652 -2.051 1.00 84.62 110 ILE A N 1
ATOM 871 C CA . ILE A 1 110 ? -7.149 13.298 -1.209 1.00 84.62 110 ILE A CA 1
ATOM 872 C C . ILE A 1 110 ? -8.222 13.846 -2.133 1.00 84.62 110 ILE A C 1
ATOM 874 O O . ILE A 1 110 ? -7.928 14.715 -2.954 1.00 84.62 110 ILE A O 1
ATOM 878 N N . ASN A 1 111 ? -9.448 13.327 -2.011 1.00 83.69 111 ASN A N 1
ATOM 879 C CA . ASN A 1 111 ? -10.614 13.768 -2.784 1.00 83.69 111 ASN A CA 1
ATOM 880 C C . ASN A 1 111 ? -10.363 13.884 -4.297 1.00 83.69 111 ASN A C 1
ATOM 882 O O . ASN A 1 111 ? -10.986 14.702 -4.969 1.00 83.69 111 ASN A O 1
ATOM 886 N N . SER A 1 112 ? -9.438 13.082 -4.824 1.00 84.69 112 SER A N 1
ATOM 887 C CA . SER A 1 112 ? -9.126 13.058 -6.248 1.00 84.69 112 SER A CA 1
ATOM 888 C C . SER A 1 112 ? -10.291 12.451 -7.023 1.00 84.69 112 SER A C 1
ATOM 890 O O . SER A 1 112 ? -10.980 11.571 -6.508 1.00 84.69 112 SER A O 1
ATOM 892 N N . ASP A 1 113 ? -10.495 12.914 -8.254 1.00 84.56 113 ASP A N 1
ATOM 893 C CA . ASP A 1 113 ? -11.516 12.371 -9.147 1.00 84.56 113 ASP A CA 1
ATOM 894 C C . ASP A 1 113 ? -11.031 11.047 -9.755 1.00 84.56 113 ASP A C 1
ATOM 896 O O . ASP A 1 113 ? -10.475 10.996 -10.853 1.00 84.56 113 ASP A O 1
ATOM 900 N N . ILE A 1 114 ? -11.143 9.985 -8.960 1.00 85.94 114 ILE A N 1
ATOM 901 C CA . ILE A 1 114 ? -10.851 8.603 -9.343 1.00 85.94 114 ILE A CA 1
ATOM 902 C C . ILE A 1 114 ? -12.024 7.714 -8.935 1.00 85.94 114 ILE A C 1
ATOM 904 O O . ILE A 1 114 ? -12.716 7.995 -7.951 1.00 85.94 114 ILE A O 1
ATOM 908 N N . ALA A 1 115 ? -12.244 6.644 -9.699 1.00 87.44 115 ALA A N 1
ATOM 909 C CA . ALA A 1 115 ? -13.413 5.781 -9.561 1.00 87.44 115 ALA A CA 1
ATOM 910 C C . ALA A 1 115 ? -13.560 5.219 -8.140 1.00 87.44 115 ALA A C 1
ATOM 912 O O . ALA A 1 115 ? -14.652 5.252 -7.583 1.00 87.44 115 ALA A O 1
ATOM 913 N N . GLU A 1 116 ? -12.456 4.798 -7.526 1.00 87.31 116 GLU A N 1
ATOM 914 C CA . GLU A 1 116 ? -12.419 4.182 -6.200 1.00 87.31 116 GLU A CA 1
ATOM 915 C C . GLU A 1 116 ? -12.845 5.160 -5.097 1.00 87.31 116 GLU A C 1
ATOM 917 O O . GLU A 1 116 ? -13.601 4.796 -4.199 1.00 87.31 116 GLU A O 1
ATOM 922 N N . ILE A 1 117 ? -12.406 6.424 -5.177 1.00 86.81 117 ILE A N 1
ATOM 923 C CA . ILE A 1 117 ? -12.808 7.470 -4.222 1.00 86.81 117 ILE A CA 1
ATOM 924 C C . ILE A 1 117 ? -14.283 7.814 -4.401 1.00 86.81 117 ILE A C 1
ATOM 926 O O . ILE A 1 117 ? -14.989 8.008 -3.413 1.00 86.81 117 ILE A O 1
ATOM 930 N N . ASN A 1 118 ? -14.752 7.898 -5.642 1.00 88.06 118 ASN A N 1
ATOM 931 C CA . ASN A 1 118 ? -16.145 8.217 -5.922 1.00 88.06 118 ASN A CA 1
ATOM 932 C C . ASN A 1 118 ? -17.070 7.082 -5.453 1.00 88.06 118 ASN A C 1
ATOM 934 O O . ASN A 1 118 ? -18.041 7.346 -4.751 1.00 88.06 118 ASN A O 1
ATOM 938 N N . GLU A 1 119 ? -16.725 5.822 -5.725 1.00 88.38 119 GLU A N 1
ATOM 939 C CA . GLU A 1 119 ? -17.465 4.659 -5.222 1.00 88.38 119 GLU A CA 1
ATOM 940 C C . GLU A 1 119 ? -17.472 4.601 -3.688 1.00 88.38 119 GLU A C 1
ATOM 942 O O . GLU A 1 119 ? -18.505 4.321 -3.077 1.00 88.38 119 GLU A O 1
ATOM 947 N N . PHE A 1 120 ? -16.339 4.898 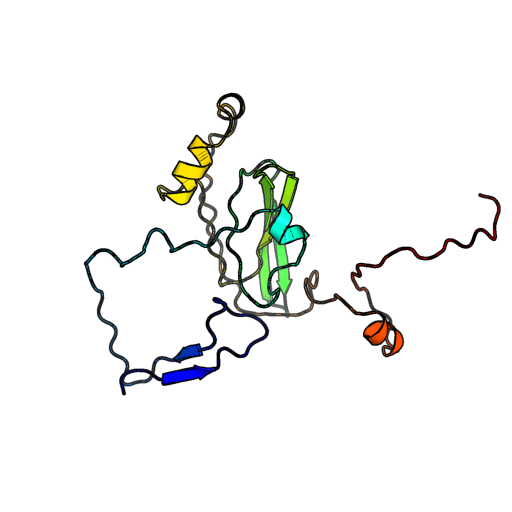-3.048 1.00 86.62 120 PHE A N 1
ATOM 948 C CA . PHE A 1 120 ? -16.248 4.957 -1.593 1.00 86.62 120 PHE A CA 1
ATOM 949 C C . PHE A 1 120 ? -17.157 6.043 -0.999 1.00 86.62 120 PHE A C 1
ATOM 951 O O . PHE A 1 120 ? -17.886 5.773 -0.046 1.00 86.62 120 PHE A O 1
ATOM 958 N N . LYS A 1 121 ? -17.180 7.244 -1.594 1.00 85.69 121 LYS A N 1
ATOM 959 C CA . LYS A 1 121 ? -18.074 8.339 -1.178 1.00 85.69 121 LYS A CA 1
ATOM 960 C C . LYS A 1 121 ? -19.551 7.959 -1.289 1.00 85.69 121 LYS A C 1
ATOM 962 O O . LYS A 1 121 ? -20.310 8.270 -0.380 1.00 85.69 121 LYS A O 1
ATOM 967 N N . GLU A 1 122 ? -19.955 7.266 -2.352 1.00 86.38 122 GLU A N 1
ATOM 968 C CA . GLU A 1 122 ? -21.347 6.812 -2.525 1.00 86.38 122 GLU A CA 1
ATOM 969 C C . GLU A 1 122 ? -21.768 5.768 -1.475 1.00 86.38 122 GLU A C 1
ATOM 971 O O . GLU A 1 122 ? -22.939 5.698 -1.100 1.00 86.38 122 GLU A O 1
ATOM 976 N N . LYS A 1 123 ? -20.821 4.963 -0.970 1.00 81.19 123 LYS A N 1
ATOM 977 C CA . LYS A 1 123 ? -21.065 3.979 0.101 1.00 81.19 123 LYS A CA 1
ATOM 978 C C . LYS A 1 123 ? -21.141 4.605 1.496 1.00 81.19 123 LYS A C 1
ATOM 980 O O . LYS A 1 123 ? -21.636 3.958 2.421 1.00 81.19 123 LYS A O 1
ATOM 985 N N . MET A 1 124 ? -20.672 5.839 1.675 1.00 75.69 124 MET A N 1
ATOM 986 C CA . MET A 1 124 ? -20.778 6.541 2.953 1.00 75.69 124 MET A CA 1
ATOM 987 C C . MET A 1 124 ? -22.222 6.963 3.236 1.00 75.69 124 MET A C 1
ATOM 989 O O . MET A 1 124 ? -22.933 7.456 2.363 1.00 75.69 124 MET A O 1
ATOM 993 N N . SER A 1 125 ? -22.664 6.807 4.488 1.00 65.88 125 SER A N 1
ATOM 994 C CA . SER A 1 125 ? -23.990 7.282 4.901 1.00 65.88 125 SER A CA 1
ATOM 995 C C . SER A 1 125 ? -24.110 8.796 4.691 1.00 65.88 125 SER A C 1
ATOM 997 O O . SER A 1 125 ? -23.226 9.556 5.095 1.00 65.88 125 SER A O 1
ATOM 999 N N . LYS A 1 126 ? -25.231 9.242 4.105 1.00 60.03 126 LYS A N 1
ATOM 1000 C CA . LYS A 1 126 ? -25.499 10.656 3.776 1.00 60.03 126 LYS A CA 1
ATOM 1001 C C . LYS A 1 126 ? -25.452 11.596 4.991 1.00 60.03 126 LYS A C 1
ATOM 1003 O O . LYS A 1 126 ? -25.235 12.789 4.805 1.00 60.03 126 LYS A O 1
ATOM 1008 N N . ASP A 1 127 ? -25.566 11.069 6.210 1.00 51.72 127 ASP A N 1
ATOM 1009 C CA . ASP A 1 127 ? -25.479 11.843 7.458 1.00 51.72 127 ASP A CA 1
ATOM 1010 C C . ASP A 1 127 ? -24.049 12.298 7.824 1.00 51.72 127 ASP A C 1
ATOM 1012 O O . ASP A 1 127 ? -23.879 13.143 8.701 1.00 51.72 127 ASP A O 1
ATOM 1016 N N . VAL A 1 128 ? -23.007 11.780 7.158 1.00 50.81 128 VAL A N 1
ATOM 1017 C CA . VAL A 1 128 ? -21.591 12.117 7.437 1.00 50.81 128 VAL A CA 1
ATOM 1018 C C . VAL A 1 128 ? -21.060 13.237 6.524 1.00 50.81 128 VAL A C 1
ATOM 1020 O O . VAL A 1 128 ? -20.048 13.868 6.816 1.00 50.81 128 VAL A O 1
ATOM 1023 N N . MET A 1 129 ? -21.784 13.578 5.453 1.00 48.16 129 MET A N 1
ATOM 1024 C CA . MET A 1 129 ? -21.335 14.523 4.415 1.00 48.16 129 MET A CA 1
ATOM 1025 C C . MET A 1 129 ? -21.253 16.002 4.849 1.00 48.16 129 MET A C 1
ATOM 1027 O O . MET A 1 129 ? -20.907 16.857 4.035 1.00 48.16 129 MET A O 1
ATOM 1031 N N . SER A 1 130 ? -21.548 16.338 6.110 1.00 42.62 130 SER A N 1
ATOM 1032 C CA . SER A 1 130 ? -21.631 17.736 6.560 1.00 42.62 130 SER A CA 1
ATOM 1033 C C . SER A 1 130 ? -20.323 18.350 7.076 1.00 42.62 130 SER A C 1
ATOM 1035 O O . SER A 1 130 ? -20.301 19.559 7.309 1.00 42.62 130 SER A O 1
ATOM 1037 N N . THR A 1 131 ? -19.227 17.615 7.276 1.00 42.66 131 THR A N 1
ATOM 1038 C CA . THR A 1 131 ? -18.035 18.218 7.904 1.00 42.66 131 THR A CA 1
ATOM 1039 C C . THR A 1 131 ? -16.727 17.704 7.326 1.00 42.66 131 THR A C 1
ATOM 1041 O O . THR A 1 131 ? -16.107 16.825 7.906 1.00 42.66 131 THR A O 1
ATOM 1044 N N . THR A 1 132 ? -16.276 18.278 6.207 1.00 43.41 132 THR A N 1
ATOM 1045 C CA . THR A 1 132 ? -14.883 18.748 6.016 1.00 43.41 132 THR A CA 1
ATOM 1046 C C . THR A 1 132 ? -14.686 19.285 4.597 1.00 43.41 132 THR A C 1
ATOM 1048 O O . THR A 1 132 ? -14.134 18.647 3.705 1.00 43.41 132 THR A O 1
ATOM 1051 N N . SER A 1 133 ? -15.089 20.536 4.385 1.00 46.09 133 SER A N 1
ATOM 1052 C CA . SER A 1 133 ? -14.502 21.358 3.332 1.00 46.09 133 SER A CA 1
ATOM 1053 C C . SER A 1 133 ? -13.152 21.893 3.819 1.00 46.09 133 SER A C 1
ATOM 1055 O O . SER A 1 133 ? -13.091 22.904 4.517 1.00 46.09 133 SER A O 1
ATOM 1057 N N . SER A 1 134 ? -12.059 21.215 3.482 1.00 39.19 134 SER A N 1
ATOM 1058 C CA . SER A 1 134 ? -10.733 21.843 3.407 1.00 39.19 134 SER A CA 1
ATOM 1059 C C . SER A 1 134 ? -9.802 20.985 2.569 1.00 39.19 134 SER A C 1
ATOM 1061 O O . SER A 1 134 ? -9.242 19.990 3.022 1.00 39.19 134 SER A O 1
ATOM 1063 N N . GLY A 1 135 ? -9.655 21.394 1.311 1.00 37.12 135 GLY A N 1
ATOM 1064 C CA . GLY A 1 135 ? -8.549 20.967 0.476 1.00 37.12 135 GLY A CA 1
ATOM 1065 C C . GLY A 1 135 ? -7.264 21.594 1.000 1.00 37.12 135 GLY A C 1
ATOM 1066 O O . GLY A 1 135 ? -6.985 22.758 0.730 1.00 37.12 135 GLY A O 1
ATOM 1067 N N . SER A 1 136 ? -6.478 20.807 1.726 1.00 33.16 136 SER A N 1
ATOM 1068 C CA . SER A 1 136 ? -5.075 21.111 1.990 1.00 33.16 136 SER A CA 1
ATOM 1069 C C . SER A 1 136 ? -4.233 20.254 1.050 1.00 33.16 136 SER A C 1
ATOM 1071 O O . SER A 1 136 ? -4.118 19.043 1.238 1.00 33.16 136 SER A O 1
ATOM 1073 N N . LEU A 1 137 ? -3.660 20.869 0.014 1.00 32.12 137 LEU A N 1
ATOM 1074 C CA . LEU A 1 137 ? -2.635 20.235 -0.816 1.00 32.12 137 LEU A CA 1
ATOM 1075 C C . LEU A 1 137 ? -1.364 20.080 0.029 1.00 32.12 137 LEU A C 1
ATOM 1077 O O . LEU A 1 137 ? -0.560 21.003 0.139 1.00 32.12 137 LEU A O 1
ATOM 1081 N N . LEU A 1 138 ? -1.196 18.922 0.666 1.00 35.38 138 LEU A N 1
ATOM 1082 C CA . LEU A 1 138 ? 0.041 18.576 1.360 1.00 35.38 138 LEU A CA 1
ATOM 1083 C C . LEU A 1 138 ? 1.025 17.966 0.358 1.00 35.38 138 LEU A C 1
ATOM 1085 O O . LEU A 1 138 ? 0.904 16.806 -0.034 1.00 35.38 138 LEU A O 1
ATOM 1089 N N . THR A 1 139 ? 2.015 18.753 -0.057 1.00 29.36 139 THR A N 1
ATOM 1090 C CA . THR A 1 139 ? 3.147 18.267 -0.854 1.00 29.36 139 THR A CA 1
ATOM 1091 C C . THR A 1 139 ? 4.067 17.436 0.044 1.00 29.36 139 THR A C 1
ATOM 1093 O O . THR A 1 139 ? 4.842 17.987 0.826 1.00 29.36 139 THR A O 1
ATOM 1096 N N . LEU A 1 140 ? 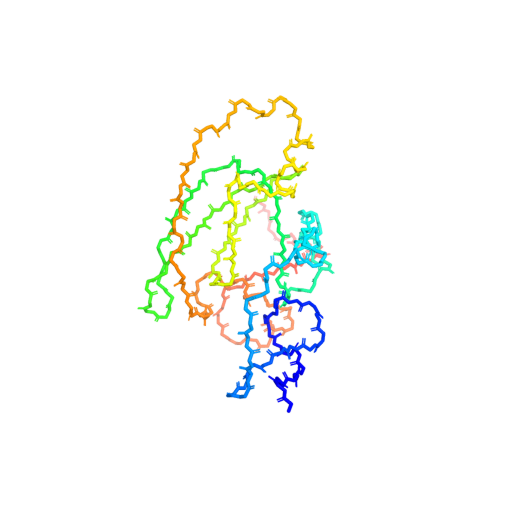3.983 16.104 -0.042 1.00 36.28 140 LEU A N 1
ATOM 1097 C CA . LEU A 1 140 ? 4.932 15.208 0.626 1.00 36.28 140 LEU A CA 1
ATOM 1098 C C . LEU A 1 140 ? 6.283 15.248 -0.107 1.00 36.28 140 LEU A C 1
ATOM 1100 O O . LEU A 1 140 ? 6.374 14.901 -1.283 1.00 36.28 140 LEU A O 1
ATOM 1104 N N . SER A 1 141 ? 7.345 15.646 0.591 1.00 30.59 141 SER A N 1
ATOM 1105 C CA . SER A 1 141 ? 8.726 15.488 0.127 1.00 30.59 141 SER A CA 1
ATOM 1106 C C . SER A 1 141 ? 9.234 14.081 0.465 1.00 30.59 141 SER A C 1
ATOM 1108 O O . SER A 1 141 ? 9.215 13.677 1.627 1.00 30.59 141 SER A O 1
ATOM 1110 N N . ASN A 1 142 ? 9.691 13.342 -0.548 1.00 36.53 142 ASN A N 1
ATOM 1111 C CA . ASN A 1 142 ? 10.174 11.963 -0.431 1.00 36.53 142 ASN A CA 1
ATOM 1112 C C . ASN A 1 142 ? 11.424 11.852 0.465 1.00 36.53 142 ASN A C 1
ATOM 1114 O O . ASN A 1 142 ? 12.413 12.534 0.210 1.00 36.53 142 ASN A O 1
ATOM 1118 N N . CYS A 1 143 ? 11.431 10.921 1.430 1.00 33.00 143 CYS A N 1
ATOM 1119 C CA . CYS A 1 143 ? 12.655 10.463 2.102 1.00 33.00 143 CYS A CA 1
ATOM 1120 C C . CYS A 1 143 ? 13.017 9.063 1.579 1.00 33.00 143 CYS A C 1
ATOM 1122 O O . CYS A 1 143 ? 12.373 8.068 1.913 1.00 33.00 143 CYS A O 1
ATOM 1124 N N . THR A 1 144 ? 14.029 8.964 0.716 1.00 38.47 144 THR A N 1
ATOM 1125 C CA . THR A 1 144 ? 14.534 7.688 0.183 1.00 38.47 144 THR A CA 1
ATOM 1126 C C . THR A 1 144 ? 15.659 7.140 1.046 1.00 38.47 144 THR A C 1
ATOM 1128 O O . THR A 1 144 ? 16.736 6.917 0.516 1.00 38.47 144 THR A O 1
ATOM 1131 N N . GLN A 1 145 ? 15.456 6.919 2.348 1.00 36.41 145 GLN A N 1
ATOM 1132 C CA . GLN A 1 145 ? 16.382 6.096 3.137 1.00 36.41 145 GLN A CA 1
ATOM 1133 C C . GLN A 1 145 ? 15.633 5.268 4.180 1.00 36.41 145 GLN A C 1
ATOM 1135 O O . GLN A 1 145 ? 15.085 5.783 5.148 1.00 36.41 145 GLN A O 1
ATOM 1140 N N . VAL A 1 146 ? 15.622 3.951 3.959 1.00 38.78 146 VAL A N 1
ATOM 1141 C CA . VAL A 1 146 ? 15.176 2.958 4.940 1.00 38.78 146 VAL A CA 1
ATOM 1142 C C . VAL A 1 146 ? 16.236 2.910 6.039 1.00 38.78 146 VAL A C 1
ATOM 1144 O O . VAL A 1 146 ? 17.298 2.323 5.832 1.00 38.78 146 VAL A O 1
ATOM 1147 N N . SER A 1 147 ? 15.966 3.540 7.184 1.00 38.34 147 SER A N 1
ATOM 1148 C CA . SER A 1 147 ? 16.659 3.230 8.437 1.00 38.34 147 SER A CA 1
ATOM 1149 C C . SER A 1 147 ? 15.729 2.582 9.437 1.00 38.34 147 SER A C 1
ATOM 1151 O O . SER A 1 147 ? 14.562 2.946 9.526 1.00 38.34 147 SER A O 1
ATOM 1153 N N . SER A 1 148 ? 16.298 1.676 10.221 1.00 38.50 148 SER A N 1
ATOM 1154 C CA . SER A 1 148 ? 15.669 0.868 11.258 1.00 38.50 148 SER A CA 1
ATOM 1155 C C . SER A 1 148 ? 15.253 1.626 12.524 1.00 38.50 148 SER A C 1
ATOM 1157 O O . SER A 1 148 ? 14.664 1.004 13.400 1.00 38.50 148 SER A O 1
ATOM 1159 N N . ASP A 1 149 ? 15.529 2.929 12.656 1.00 36.38 149 ASP A N 1
ATOM 1160 C CA . ASP A 1 149 ? 15.719 3.493 14.006 1.00 36.38 149 ASP A CA 1
ATOM 1161 C C . ASP A 1 149 ? 14.687 4.510 14.507 1.00 36.38 149 ASP A C 1
ATOM 1163 O O . ASP A 1 149 ? 14.869 5.034 15.601 1.00 36.38 149 ASP A O 1
ATOM 1167 N N . HIS A 1 150 ? 13.561 4.754 13.829 1.00 39.72 150 HIS A N 1
ATOM 1168 C CA . HIS A 1 150 ? 12.486 5.556 14.439 1.00 39.72 150 HIS A CA 1
ATOM 1169 C C . HIS A 1 150 ? 11.109 4.922 14.233 1.00 39.72 150 HIS A C 1
ATOM 1171 O O . HIS A 1 150 ? 10.627 4.816 13.112 1.00 39.72 150 HIS A O 1
ATOM 1177 N N . ILE A 1 151 ? 10.550 4.464 15.368 1.00 44.19 151 ILE A N 1
ATOM 1178 C CA . ILE A 1 151 ? 9.441 3.507 15.538 1.00 44.19 151 ILE A CA 1
ATOM 1179 C C . ILE A 1 151 ? 9.556 2.370 14.523 1.00 44.19 151 ILE A C 1
ATOM 1181 O O . ILE A 1 151 ? 8.985 2.442 13.434 1.00 44.19 151 ILE A O 1
ATOM 1185 N N . PRO A 1 152 ? 10.304 1.305 14.843 1.00 43.53 152 PRO A N 1
ATOM 1186 C CA . PRO A 1 152 ? 10.512 0.263 13.872 1.00 43.53 152 PRO A CA 1
ATOM 1187 C C . PRO A 1 152 ? 9.197 -0.508 13.789 1.00 43.53 152 PRO A C 1
ATOM 1189 O O . PRO A 1 152 ? 8.890 -1.333 14.649 1.00 43.53 152 PRO A O 1
ATOM 1192 N N . PHE A 1 153 ? 8.447 -0.273 12.711 1.00 42.22 153 PHE A N 1
ATOM 1193 C CA . PHE A 1 153 ? 7.445 -1.219 12.212 1.00 42.22 153 PHE A CA 1
ATOM 1194 C C . PHE A 1 153 ? 8.031 -2.650 12.135 1.00 42.22 153 PHE A C 1
ATOM 1196 O O . PHE A 1 153 ? 7.289 -3.621 12.208 1.00 42.22 153 PHE A O 1
ATOM 1203 N N . ASP A 1 154 ? 9.366 -2.765 12.084 1.00 48.41 154 ASP A N 1
ATOM 1204 C CA . ASP A 1 154 ? 10.154 -3.996 12.036 1.00 48.41 154 ASP A CA 1
ATOM 1205 C C . ASP A 1 154 ? 10.760 -4.491 13.370 1.00 48.41 154 ASP A C 1
ATOM 1207 O O . ASP A 1 154 ? 11.447 -5.509 13.350 1.00 48.41 154 ASP A O 1
ATOM 1211 N N . ASN A 1 155 ? 10.526 -3.882 14.549 1.00 52.66 155 ASN A N 1
ATOM 1212 C CA . ASN A 1 155 ? 11.057 -4.462 15.810 1.00 52.66 155 ASN A CA 1
ATOM 1213 C C . ASN A 1 155 ? 10.128 -5.516 16.415 1.00 52.66 155 ASN A C 1
ATOM 1215 O O . ASN A 1 155 ? 10.152 -5.766 17.625 1.00 52.66 155 ASN A O 1
ATOM 1219 N N . ARG A 1 156 ? 9.285 -6.128 15.579 1.00 59.09 156 ARG A N 1
ATOM 1220 C CA . ARG A 1 156 ? 8.565 -7.334 15.961 1.00 59.09 156 ARG A CA 1
ATOM 1221 C C . ARG A 1 156 ? 9.569 -8.458 16.122 1.00 59.09 156 ARG A C 1
ATOM 1223 O O . ARG A 1 156 ? 10.205 -8.892 15.168 1.00 59.09 156 ARG A O 1
ATOM 1230 N N . LYS A 1 157 ? 9.682 -8.939 17.354 1.00 68.00 157 LYS A N 1
ATOM 1231 C CA . LYS A 1 157 ? 10.481 -10.112 17.689 1.00 68.00 157 LYS A CA 1
ATOM 1232 C C . LYS A 1 157 ? 9.552 -11.250 18.095 1.00 68.00 157 LYS A C 1
ATOM 1234 O O . LYS A 1 157 ? 8.626 -11.075 18.890 1.00 68.00 157 LYS A O 1
ATOM 1239 N N . THR A 1 158 ? 9.806 -12.431 17.549 1.00 77.56 158 THR A N 1
ATOM 1240 C CA . THR A 1 158 ? 9.237 -13.687 18.054 1.00 77.56 158 THR A CA 1
ATOM 1241 C C . THR A 1 158 ? 9.782 -13.981 19.455 1.00 77.56 158 THR A C 1
ATOM 1243 O O . THR A 1 158 ? 10.821 -13.445 19.845 1.00 77.56 158 THR A O 1
ATOM 1246 N N . ILE A 1 159 ? 9.121 -14.868 20.215 1.00 78.12 159 ILE A N 1
ATOM 1247 C CA . ILE A 1 159 ? 9.657 -15.332 21.513 1.00 78.12 159 ILE A CA 1
ATOM 1248 C C . ILE A 1 159 ? 11.075 -15.863 21.331 1.00 78.12 159 ILE A C 1
ATOM 1250 O O . ILE A 1 159 ? 11.970 -15.488 22.076 1.00 78.12 159 ILE A O 1
ATOM 1254 N N . SER A 1 160 ? 11.284 -16.694 20.311 1.00 79.69 160 SER A N 1
ATOM 1255 C CA . SER A 1 160 ? 12.577 -17.313 20.035 1.00 79.69 160 SER A CA 1
ATOM 1256 C C . SER A 1 160 ? 13.672 -16.275 19.790 1.00 79.69 160 SER A C 1
ATOM 1258 O O . SER A 1 160 ? 14.775 -16.420 20.301 1.00 79.69 160 SER A O 1
ATOM 1260 N N . GLN A 1 161 ? 13.363 -15.194 19.069 1.00 78.38 161 GLN A N 1
ATOM 1261 C CA . GLN A 1 161 ? 14.307 -14.095 18.836 1.00 78.38 161 GLN A CA 1
ATOM 1262 C C . GLN A 1 161 ? 14.595 -13.276 20.100 1.00 78.38 161 GLN A C 1
ATOM 1264 O O . GLN A 1 161 ? 15.700 -12.761 20.238 1.00 78.38 161 GLN A O 1
ATOM 1269 N N . LEU A 1 162 ? 13.630 -13.148 21.017 1.00 78.75 162 LEU A N 1
ATOM 1270 C CA . LEU A 1 162 ? 13.853 -12.494 22.311 1.00 78.75 162 LEU A CA 1
ATOM 1271 C C . LEU A 1 162 ? 14.727 -13.344 23.228 1.00 78.75 162 LEU A C 1
ATOM 1273 O O . LEU A 1 162 ? 15.637 -12.816 23.851 1.00 78.75 162 LEU A O 1
ATOM 1277 N N . LEU A 1 163 ? 14.489 -14.654 23.263 1.00 81.44 163 LEU A N 1
ATOM 1278 C CA . LEU A 1 163 ? 15.270 -15.585 24.078 1.00 81.44 163 LEU A CA 1
ATOM 1279 C C . LEU A 1 163 ? 16.719 -15.740 23.593 1.00 81.44 163 LEU A C 1
ATOM 1281 O O . LEU A 1 163 ? 17.583 -16.109 24.378 1.00 81.44 163 LEU A O 1
ATOM 1285 N N . ALA A 1 164 ? 16.986 -15.457 22.316 1.00 82.50 164 ALA A N 1
ATOM 1286 C CA . ALA A 1 164 ? 18.323 -15.507 21.726 1.00 82.50 164 ALA A CA 1
ATOM 1287 C C . ALA A 1 164 ? 19.096 -14.173 21.812 1.00 82.50 164 ALA A C 1
ATOM 1289 O O . ALA A 1 164 ? 20.241 -14.101 21.367 1.00 82.50 164 ALA A O 1
ATOM 1290 N N . SER A 1 165 ? 18.477 -13.107 22.329 1.00 76.69 165 SER A N 1
ATOM 1291 C CA . SER A 1 165 ? 19.067 -11.767 22.414 1.00 76.69 165 SER A CA 1
AT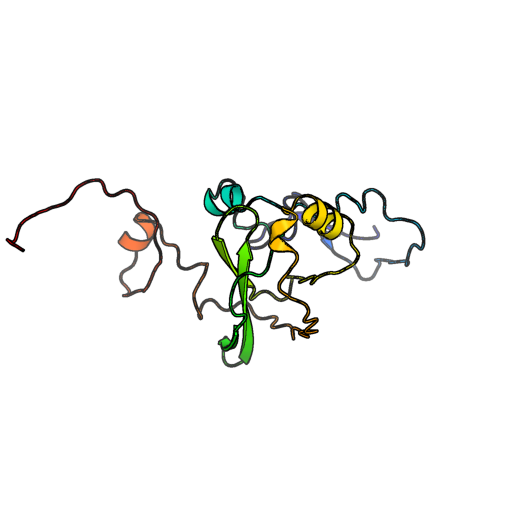OM 1292 C C . SER A 1 165 ? 19.613 -11.513 23.817 1.00 76.69 165 SER A C 1
ATOM 1294 O O . SER A 1 165 ? 18.870 -11.614 24.787 1.00 76.69 165 SER A O 1
ATOM 1296 N N . TYR A 1 166 ? 20.884 -11.118 23.918 1.00 75.88 166 TYR A N 1
ATOM 1297 C CA . TYR A 1 166 ? 21.522 -10.731 25.189 1.00 75.88 166 TYR A CA 1
ATOM 1298 C C . TYR A 1 166 ? 21.558 -9.212 25.416 1.00 75.88 166 TYR A C 1
ATOM 1300 O O . TYR A 1 166 ? 21.886 -8.755 26.505 1.00 75.88 166 TYR A O 1
ATOM 1308 N N . GLU A 1 167 ? 21.205 -8.436 24.393 1.00 77.75 167 GLU A N 1
ATOM 1309 C CA . GLU A 1 167 ? 21.143 -6.975 24.434 1.00 77.75 167 GLU A CA 1
ATOM 1310 C C . GLU A 1 167 ? 19.754 -6.505 24.895 1.00 77.75 167 GLU A C 1
ATOM 1312 O O . GLU A 1 167 ? 18.726 -7.027 24.438 1.00 77.75 167 GLU A O 1
ATOM 1317 N N . GLU A 1 168 ? 19.715 -5.487 25.759 1.00 76.88 168 GLU A N 1
ATOM 1318 C CA . GLU A 1 168 ? 18.473 -4.820 26.154 1.00 76.88 168 GLU A CA 1
ATOM 1319 C C . GLU A 1 168 ? 17.844 -4.121 24.938 1.00 76.88 168 GLU A C 1
ATOM 1321 O O . GLU A 1 168 ? 18.499 -3.398 24.188 1.00 76.88 168 GLU A O 1
ATOM 1326 N N . THR A 1 169 ? 16.552 -4.353 24.695 1.00 68.75 169 THR A N 1
ATOM 1327 C CA . THR A 1 169 ? 15.896 -3.874 23.473 1.00 68.75 169 THR A CA 1
ATOM 1328 C C . THR A 1 169 ? 14.421 -3.554 23.706 1.00 68.75 169 THR A C 1
ATOM 1330 O O . THR A 1 169 ? 13.729 -4.237 24.461 1.00 68.75 169 THR A O 1
ATOM 1333 N N . ARG A 1 170 ? 13.902 -2.531 23.017 1.00 69.56 170 ARG A N 1
ATOM 1334 C CA . ARG A 1 170 ? 12.469 -2.195 23.008 1.00 69.56 170 ARG A CA 1
ATOM 1335 C C . ARG A 1 170 ? 11.800 -2.819 21.794 1.00 69.56 170 ARG A C 1
ATOM 1337 O O . ARG A 1 170 ? 12.060 -2.377 20.683 1.00 69.56 170 ARG A O 1
ATOM 1344 N N . CYS A 1 171 ? 10.928 -3.803 21.987 1.00 68.00 171 CYS A N 1
ATOM 1345 C CA . CYS A 1 171 ? 10.231 -4.490 20.896 1.00 68.00 171 CYS A CA 1
ATOM 1346 C C . CYS A 1 171 ? 8.705 -4.420 21.045 1.00 68.00 171 CYS A C 1
ATOM 1348 O O . CYS A 1 171 ? 8.187 -4.185 22.136 1.00 68.00 171 CYS A O 1
ATOM 1350 N N . CYS A 1 172 ? 7.988 -4.663 19.947 1.00 62.62 172 CYS A N 1
ATOM 1351 C CA . CYS A 1 172 ? 6.539 -4.870 19.960 1.00 62.62 172 CYS A CA 1
ATOM 1352 C C . CYS A 1 172 ? 6.244 -6.353 19.721 1.00 62.62 172 CYS A C 1
ATOM 1354 O O . CYS A 1 172 ? 6.837 -6.965 18.833 1.00 62.62 172 CYS A O 1
ATOM 1356 N N . ARG A 1 173 ? 5.321 -6.946 20.484 1.00 68.06 173 ARG A N 1
ATOM 1357 C CA . ARG A 1 173 ? 4.982 -8.367 20.353 1.00 68.06 173 ARG A CA 1
ATOM 1358 C C . ARG A 1 173 ? 3.489 -8.613 20.536 1.00 68.06 173 ARG A C 1
ATOM 1360 O O . ARG A 1 173 ? 2.894 -8.123 21.488 1.00 68.06 173 ARG A O 1
ATOM 1367 N N . TYR A 1 174 ? 2.927 -9.446 19.665 1.00 64.44 174 TYR A N 1
ATOM 1368 C CA . TYR A 1 174 ? 1.613 -10.052 19.866 1.00 64.44 174 TYR A CA 1
ATOM 1369 C C . TYR A 1 174 ? 1.793 -11.401 20.563 1.00 64.44 174 TYR A C 1
ATOM 1371 O O . TYR A 1 174 ? 2.638 -12.214 20.174 1.00 64.44 174 TYR A O 1
ATOM 1379 N N . ALA A 1 175 ? 1.044 -11.620 21.637 1.00 73.88 175 ALA A N 1
ATOM 1380 C CA . ALA A 1 175 ? 1.090 -12.845 22.416 1.00 73.88 175 ALA A CA 1
ATOM 1381 C C . ALA A 1 175 ? -0.283 -13.135 23.014 1.00 73.88 175 ALA A C 1
ATOM 1383 O O . ALA A 1 175 ? -1.006 -12.217 23.393 1.00 73.88 175 ALA A O 1
ATOM 1384 N N . THR A 1 176 ? -0.603 -14.417 23.144 1.00 77.38 176 THR A N 1
ATOM 1385 C CA . THR A 1 176 ? -1.739 -14.865 23.946 1.00 77.38 176 THR A CA 1
ATOM 1386 C C . THR A 1 176 ? -1.306 -14.947 25.405 1.00 77.38 176 THR A C 1
ATOM 1388 O O . THR A 1 176 ? -0.238 -15.481 25.710 1.00 77.38 176 THR A O 1
ATOM 1391 N N . ILE A 1 177 ? -2.127 -14.422 26.313 1.00 85.88 177 ILE A N 1
ATOM 1392 C CA . ILE A 1 177 ? -1.922 -14.589 27.753 1.00 85.88 177 ILE A CA 1
ATOM 1393 C C . ILE A 1 177 ? -2.342 -16.017 28.110 1.00 85.88 177 ILE A C 1
ATOM 1395 O O . ILE A 1 177 ? -3.524 -16.341 28.055 1.00 85.88 177 ILE A O 1
ATOM 1399 N N . CYS A 1 178 ? -1.377 -16.874 28.446 1.00 84.25 178 CYS A N 1
ATOM 1400 C CA . CYS A 1 178 ? -1.654 -18.276 28.785 1.00 84.25 178 CYS A CA 1
ATOM 1401 C C . CYS A 1 178 ? -1.925 -18.492 30.281 1.00 84.25 178 CYS A C 1
ATOM 1403 O O . CYS A 1 178 ? -2.644 -19.417 30.643 1.00 84.25 178 CYS A O 1
ATOM 1405 N N . ALA A 1 179 ? -1.336 -17.670 31.151 1.00 85.75 179 ALA A N 1
ATOM 1406 C CA . ALA A 1 179 ? -1.499 -17.756 32.598 1.00 85.75 179 ALA A CA 1
ATOM 1407 C C . ALA A 1 179 ? -1.213 -16.397 33.252 1.00 85.75 179 ALA A C 1
ATOM 1409 O O . ALA A 1 179 ? -0.398 -15.622 32.749 1.00 85.75 179 ALA A O 1
ATOM 1410 N N . LEU A 1 180 ? -1.860 -16.136 34.388 1.00 84.12 180 LEU A N 1
ATOM 1411 C CA . LEU A 1 180 ? -1.596 -14.989 35.255 1.00 84.12 180 LEU A CA 1
ATOM 1412 C C . LEU A 1 180 ? -1.159 -15.514 36.623 1.00 84.12 180 LEU A C 1
ATOM 1414 O O . LEU A 1 180 ? -1.841 -16.352 37.210 1.00 84.12 180 LEU A O 1
ATOM 1418 N N . LYS A 1 181 ? -0.019 -15.036 37.123 1.00 83.81 181 LYS A N 1
ATOM 1419 C CA . LYS A 1 181 ? 0.496 -15.392 38.448 1.00 83.81 181 LYS A CA 1
ATOM 1420 C C . LYS A 1 181 ? 0.143 -14.273 39.425 1.00 83.81 181 LYS A C 1
ATOM 1422 O O . LYS A 1 181 ? 0.613 -13.154 39.251 1.00 83.81 181 LYS A O 1
ATOM 1427 N N . ILE A 1 182 ? -0.687 -14.567 40.423 1.00 82.38 182 ILE A N 1
ATOM 1428 C CA . ILE A 1 182 ? -1.080 -13.607 41.463 1.00 82.38 182 ILE A CA 1
ATOM 1429 C C . ILE A 1 182 ? -0.320 -13.985 42.735 1.00 82.38 182 ILE A C 1
ATOM 1431 O O . ILE A 1 182 ? -0.717 -14.907 43.439 1.00 82.38 182 ILE A O 1
ATOM 1435 N N . GLU A 1 183 ? 0.809 -13.324 42.987 1.00 73.31 183 GLU A N 1
ATOM 1436 C CA . GLU A 1 183 ? 1.658 -13.585 44.166 1.00 73.31 183 GLU A CA 1
ATOM 1437 C C . GLU A 1 183 ? 1.720 -12.425 45.165 1.00 73.31 183 GLU A C 1
ATOM 1439 O O . GLU A 1 183 ? 2.315 -12.577 46.227 1.00 73.31 183 GLU A O 1
ATOM 1444 N N . ALA A 1 184 ? 1.072 -11.293 44.881 1.00 72.81 184 ALA A N 1
ATOM 1445 C CA . ALA A 1 184 ? 0.970 -10.179 45.817 1.00 72.81 184 ALA A CA 1
ATOM 1446 C C . ALA A 1 184 ? -0.486 -9.694 45.917 1.00 72.81 184 ALA A C 1
ATOM 1448 O O . ALA A 1 184 ? -1.164 -9.628 44.885 1.00 72.81 184 ALA A O 1
ATOM 1449 N N . PRO A 1 185 ? -0.990 -9.374 47.126 1.00 68.75 185 PRO A N 1
ATOM 1450 C CA . PRO A 1 185 ? -2.225 -8.616 47.254 1.00 68.75 185 PRO A CA 1
ATOM 1451 C C . PRO A 1 185 ? -2.025 -7.241 46.603 1.00 68.75 185 PRO A C 1
ATOM 1453 O O . PRO A 1 185 ? -0.957 -6.643 46.735 1.00 68.75 185 PRO A O 1
ATOM 1456 N N . TRP A 1 186 ? -3.040 -6.814 45.855 1.00 60.22 186 TRP A N 1
ATOM 1457 C CA . TRP A 1 186 ? -3.095 -5.520 45.176 1.00 60.22 186 TRP A CA 1
ATOM 1458 C C . TRP A 1 186 ? -3.029 -4.355 46.162 1.00 60.22 186 TRP A C 1
ATOM 1460 O O . TRP A 1 186 ? -3.639 -4.480 47.250 1.00 60.22 186 TRP A O 1
#